Protein 4Z8I (pdb70)

Radius of gyration: 18.44 Å; Cα contacts (8 Å, |Δi|>4): 534; chains: 1; bounding box: 37×46×50 Å

B-factor: mean 46.12, std 15.07, range [19.65, 131.68]

Sequence (224 aa):
QRWRSDGRCGPNYPAPDANPGECNPHAVDHCCSEWGWCGRETSHCTCSSCVDYSAGSSGTCPRIVSKSEWGSRATNYNVFLSLPVPKVVIHHSAGATCSTQSSCSLQVRNIQNYHMDGRGYSDIGYNFLVGNDGNVYEGRGWDRRGAHALNVNTESIGICFMGDFTSQKPTASAIAAAKSLISCGVSLGKIRSGYSLYGHRDVGSTACPGNLLYDDIKSWGRYV

CATH classification: 3.40.80.10

Solvent-accessible surface area: 10752 Å² total; per-residue (Å²): 141,133,78,65,128,77,25,45,1,6,106,123,69,60,9,107,111,15,113,69,0,37,1,42,15,74,33,89,43,42,0,6,10,104,193,7,122,27,6,132,101,100,79,46,32,98,30,127,76,18,68,53,40,29,75,58,124,74,6,19,58,24,169,46,4,36,43,102,89,1,38,27,83,99,47,134,35,73,60,122,12,91,71,50,0,39,46,0,0,0,3,14,27,65,34,57,68,8,87,73,84,83,47,0,7,71,31,0,81,62,16,1,63,124,5,34,103,57,128,60,61,61,4,0,0,26,0,2,0,1,0,27,33,20,34,0,0,55,2,14,8,35,49,77,93,2,32,14,6,174,120,6,19,75,76,0,1,0,1,0,1,1,0,63,0,53,97,106,112,10,55,85,52,0,20,53,7,0,91,13,1,6,21,6,0,43,77,108,40,45,2,131,87,48,26,35,0,41,0,27,67,57,30,35,116,72,65,13,0,0,78,62,0,30,79,27,0,90,93,13,52,130,52,91

Foldseek 3Di:
DQADPVFFFAQVPGDPVGHGRAADQLDCQHKQAPVGGRGNDPNRPPDPRMHRQCDDCRHLAHDEQECVRLPHDDFDADAWADFQAAAEEEFEQLDDADQDSNRVSVVLNVQQCCCCVVVNDRTRAAQWEFGLVLHIYGTVHLTHFGHDAVQDSNRYHYYYYYHQPQPHERHPSRVSNVSSNQSVCCVVRNYPPLHAYYYNVRRDPDCTPHDPNRVVCVPPPRYD

InterPro domains:
  IPR001002 Chitin-binding, type 1 [PS50941] (8-65)
  IPR002502 N-acetylmuramoyl-L-alanine amidase domain [PF01510] (86-213)
  IPR002502 N-acetylmuramoyl-L-alanine amidase domain [SM00644] (76-212)
  IPR002502 N-acetylmuramoyl-L-alanine amidase domain [cd06583] (86-214)
  IPR006619 Peptidoglycan recognition protein family domain, metazoa/bacteria [SM00701] (64-206)
  IPR015510 Peptidoglycan recognition protein [PTHR11022] (59-225)
  IPR036505 N-acetylmuramoyl-L-alanine amidase/PGRP domain superfamily [G3DSA:3.40.80.10] (61-236)
  IPR036505 N-acetylmuramoyl-L-alanine amidase/PGRP domain superfamily [SSF55846] (63-229)
  IPR036861 Endochitinase-like superfamily [G3DSA:3.30.60.10] (9-57)
  IPR036861 Endochitinase-like superfamily [SSF57016] (24-51)

Structure (mmCIF, N/CA/C/O backbone):
data_4Z8I
#
_entry.id   4Z8I
#
_cell.length_a   77.206
_cell.length_b   77.206
_cell.length_c   82.607
_cell.angle_alpha   90.00
_cell.angle_beta   90.00
_cell.angle_gamma   120.00
#
_symmetry.space_group_name_H-M   'P 65'
#
loop_
_entity.id
_entity.type
_entity.pdbx_description
1 polymer 'peptidoglycan recognition protein 3'
2 non-polymer 'ZINC ION'
3 water water
#
loop_
_atom_site.group_PDB
_atom_site.id
_atom_site.type_symbol
_atom_site.label_atom_id
_atom_site.label_alt_id
_atom_site.label_comp_id
_atom_site.label_asym_id
_atom_site.label_entity_id
_atom_site.label_seq_id
_atom_site.pdbx_PDB_ins_code
_atom_site.Cartn_x
_atom_site.Cartn_y
_atom_site.Cartn_z
_atom_site.occupancy
_atom_site.B_iso_or_equiv
_atom_site.auth_seq_id
_atom_site.auth_comp_id
_atom_site.auth_asym_id
_atom_site.auth_atom_id
_atom_site.pdbx_PDB_model_num
ATOM 1 N N . GLN A 1 3 ? -21.157 -3.471 24.884 1.00 89.73 3 GLN A N 1
ATOM 2 C CA . GLN A 1 3 ? -21.537 -2.143 25.354 1.00 91.48 3 GLN A CA 1
ATOM 3 C C . GLN A 1 3 ? -21.242 -1.953 26.840 1.00 82.64 3 GLN A C 1
ATOM 4 O O . GLN A 1 3 ? -20.612 -2.802 27.472 1.00 72.39 3 GLN A O 1
ATOM 10 N N . ARG A 1 4 ? -21.701 -0.833 27.390 1.00 82.94 4 ARG A N 1
ATOM 11 C CA . ARG A 1 4 ? -21.361 -0.459 28.760 1.00 73.82 4 ARG A CA 1
ATOM 12 C C . ARG A 1 4 ? -22.159 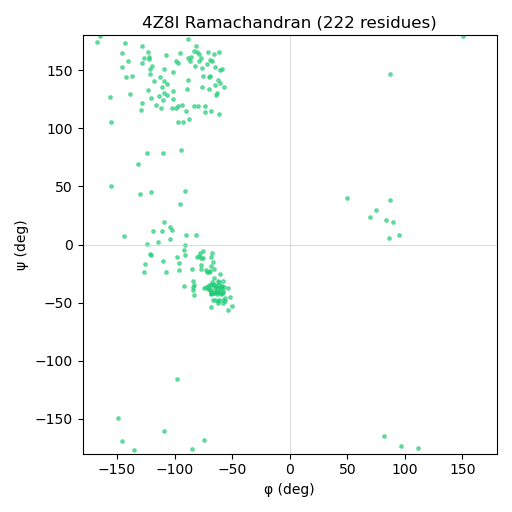-1.215 29.817 1.00 73.13 4 ARG A C 1
ATOM 13 O O . ARG A 1 4 ? -21.885 -1.096 31.013 1.00 70.54 4 ARG A O 1
ATOM 21 N N . TRP A 1 5 ? -23.145 -1.990 29.379 1.00 62.78 5 TRP A N 1
ATOM 22 C CA . TRP A 1 5 ? -23.903 -2.828 30.298 1.00 60.86 5 TRP A CA 1
ATOM 23 C C . TRP A 1 5 ? -23.942 -4.269 29.815 1.00 56.18 5 TRP A C 1
ATOM 24 O O . TRP A 1 5 ? -23.784 -4.540 28.625 1.00 64.85 5 TRP A O 1
ATOM 35 N N . ARG A 1 6 ? -24.157 -5.189 30.749 1.00 55.06 6 ARG A N 1
ATOM 36 C CA . ARG A 1 6 ? -24.164 -6.611 30.442 1.00 46.13 6 ARG A CA 1
ATOM 37 C C . ARG A 1 6 ? -25.505 -7.057 29.872 1.00 58.73 6 ARG A C 1
ATOM 38 O O . ARG A 1 6 ? -26.476 -6.301 29.878 1.00 62.14 6 ARG A O 1
ATOM 46 N N . SER A 1 7 ? -25.548 -8.291 29.380 1.00 73.45 7 SER A N 1
ATOM 47 C CA . SER A 1 7 ? -26.755 -8.835 28.771 1.00 77.50 7 SER A CA 1
ATOM 48 C C . SER A 1 7 ? -27.549 -9.661 29.772 1.00 78.17 7 SER A C 1
ATOM 49 O O . SER A 1 7 ? -28.720 -9.967 29.546 1.00 84.65 7 SER A O 1
ATOM 52 N N . ASP A 1 8 ? -26.904 -10.023 30.878 1.00 64.70 8 ASP A N 1
ATOM 53 C CA . ASP A 1 8 ? -27.554 -10.824 31.908 1.00 57.10 8 ASP A CA 1
ATOM 54 C C . ASP A 1 8 ? -28.234 -9.953 32.960 1.00 55.19 8 ASP A C 1
ATOM 55 O O . ASP A 1 8 ? -28.972 -10.455 33.807 1.00 54.82 8 ASP A O 1
ATOM 60 N N . GLY A 1 9 ? -27.983 -8.648 32.901 1.00 42.98 9 GLY A N 1
ATOM 61 C CA . GLY A 1 9 ? -28.651 -7.703 33.777 1.00 44.68 9 GLY A CA 1
ATOM 62 C C . GLY A 1 9 ? -27.873 -7.356 35.033 1.00 48.19 9 GLY A C 1
ATOM 63 O O . GLY A 1 9 ? -28.392 -6.684 35.928 1.00 36.53 9 GLY A O 1
ATOM 64 N N . ARG A 1 10 ? -26.627 -7.812 35.103 1.00 47.02 10 ARG A N 1
ATOM 65 C CA . ARG A 1 10 ? -25.781 -7.519 36.251 1.00 37.13 10 ARG A CA 1
ATOM 66 C C . ARG A 1 10 ? -24.897 -6.301 35.986 1.00 48.96 10 ARG A C 1
ATOM 67 O O . ARG A 1 10 ? -24.755 -5.865 34.843 1.00 56.93 10 ARG A O 1
ATOM 75 N N . CYS A 1 11 ? -24.318 -5.749 37.048 1.00 52.68 11 CYS A 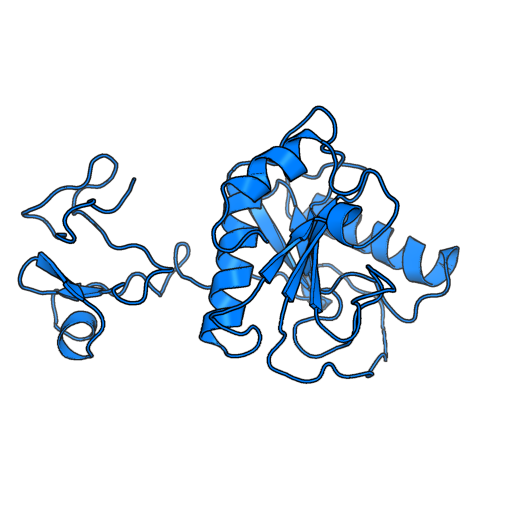N 1
ATOM 76 C CA . CYS A 1 11 ? -23.557 -4.507 36.950 1.00 52.68 11 CYS A CA 1
ATOM 77 C C . CYS A 1 11 ? -22.700 -4.307 38.194 1.00 49.42 11 CYS A C 1
ATOM 78 O O . CYS A 1 11 ? -22.728 -5.125 39.112 1.00 49.10 11 CYS A O 1
ATOM 81 N N . GLY A 1 12 ? -21.946 -3.212 38.226 1.00 39.72 12 GLY A N 1
ATOM 82 C CA . GLY A 1 12 ? -21.097 -2.910 39.363 1.00 48.19 12 GLY A CA 1
ATOM 83 C C . GLY A 1 12 ? -19.657 -3.347 39.171 1.00 62.99 12 GLY A C 1
ATOM 84 O O . GLY A 1 12 ? -19.277 -3.788 38.086 1.00 75.53 12 GLY A O 1
ATOM 85 N N . PRO A 1 13 ? -18.846 -3.227 40.232 1.00 58.96 13 PRO A N 1
ATOM 86 C CA . PRO A 1 13 ? -17.414 -3.544 40.206 1.00 66.73 13 PRO A CA 1
ATOM 87 C C . PRO A 1 13 ? -17.128 -5.046 40.220 1.00 68.73 13 PRO A C 1
ATOM 88 O O . PRO A 1 13 ? -15.988 -5.446 39.982 1.00 78.80 13 PRO A O 1
ATOM 92 N N . ASN A 1 14 ? -18.144 -5.860 40.493 1.00 62.94 14 ASN A N 1
ATOM 93 C CA . ASN A 1 14 ? -17.978 -7.311 40.513 1.00 53.17 14 ASN A CA 1
ATOM 94 C C . ASN A 1 14 ? -18.381 -7.969 39.193 1.00 69.94 14 ASN A C 1
ATOM 95 O O . ASN A 1 14 ? -17.954 -9.083 38.887 1.00 66.39 14 ASN A O 1
ATOM 100 N N . TYR A 1 15 ? -19.207 -7.277 38.417 1.00 73.22 15 TYR A N 1
ATOM 101 C CA . TYR A 1 15 ? -19.629 -7.783 37.117 1.00 65.64 15 TYR A CA 1
ATOM 102 C C . TYR A 1 15 ? -19.303 -6.786 36.010 1.00 69.51 15 TYR A C 1
ATOM 103 O O . TYR A 1 15 ? -20.180 -6.057 35.546 1.00 66.19 15 TYR A O 1
ATOM 112 N N . PRO A 1 16 ? -18.030 -6.753 35.585 1.00 77.04 16 PRO A N 1
ATOM 113 C CA . PRO A 1 16 ? -17.573 -5.808 34.560 1.00 58.75 16 PRO A CA 1
ATOM 114 C C . PRO A 1 16 ? -18.278 -6.026 33.228 1.00 56.07 16 PRO A C 1
ATOM 115 O O . PRO A 1 16 ? -18.535 -7.166 32.846 1.00 64.26 16 PRO A O 1
ATOM 119 N N . ALA A 1 17 ? -18.591 -4.936 32.538 1.00 54.54 17 ALA A N 1
ATOM 120 C CA . ALA A 1 17 ? -19.175 -5.005 31.206 1.00 65.35 17 ALA A CA 1
ATOM 121 C C . ALA A 1 17 ? -18.049 -5.121 30.183 1.00 86.77 17 ALA A C 1
ATOM 122 O O . ALA A 1 17 ? -16.898 -4.825 30.503 1.00 96.98 17 ALA A O 1
ATOM 124 N N . PRO A 1 18 ? -18.371 -5.570 28.956 1.00 92.79 18 PRO A N 1
ATOM 125 C CA . PRO A 1 18 ? -17.382 -5.615 27.874 1.00 91.26 18 PRO A CA 1
ATOM 126 C C . PRO A 1 18 ? -16.637 -4.293 27.701 1.00 93.22 18 PRO A C 1
ATOM 127 O O . PRO A 1 18 ? -15.406 -4.275 27.713 1.00 98.19 18 PRO A O 1
ATOM 131 N N . ASP A 1 19 ? -17.382 -3.202 27.554 1.00 93.64 19 ASP A N 1
ATOM 132 C CA . ASP A 1 19 ? -16.786 -1.893 27.311 1.00 87.83 19 ASP A CA 1
ATOM 133 C C . ASP A 1 19 ? -16.782 -0.999 28.544 1.00 71.38 19 ASP A C 1
ATOM 134 O O . ASP A 1 19 ? -16.568 0.208 28.428 1.00 67.21 19 ASP A O 1
ATOM 139 N N . ALA A 1 20 ? -17.014 -1.579 29.719 1.00 59.68 20 ALA A N 1
ATOM 140 C CA . ALA A 1 20 ? -17.075 -0.781 30.942 1.00 54.27 20 ALA A CA 1
ATOM 141 C C . ALA A 1 20 ? -16.770 -1.556 32.221 1.00 61.05 20 ALA A C 1
ATOM 142 O O . ALA A 1 20 ? -17.373 -2.591 32.499 1.00 72.10 20 ALA A O 1
ATOM 144 N N . ASN A 1 21 ? -15.825 -1.034 32.994 1.00 54.92 21 ASN A N 1
ATOM 145 C CA . ASN A 1 21 ? -15.569 -1.507 34.346 1.00 56.46 21 ASN A CA 1
ATOM 146 C C . ASN A 1 21 ? -15.552 -0.275 35.241 1.00 69.87 21 ASN A C 1
ATOM 147 O O . ASN A 1 21 ? -14.693 0.593 35.083 1.00 81.55 21 ASN A O 1
ATOM 152 N N . PRO A 1 22 ? -16.512 -0.176 36.175 1.00 66.61 22 PRO A N 1
ATOM 153 C CA . PRO A 1 22 ? -17.572 -1.135 36.510 1.00 65.75 22 PRO A CA 1
ATOM 154 C C . PRO A 1 22 ? -18.621 -1.298 35.415 1.00 73.63 22 PRO A C 1
ATOM 155 O O . PRO A 1 22 ? -18.779 -0.416 34.567 1.00 61.65 22 PRO A O 1
ATOM 159 N N . GLY A 1 23 ? -19.320 -2.429 35.434 1.00 71.06 23 GLY A N 1
ATOM 160 C CA . GLY A 1 23 ? -20.425 -2.649 34.522 1.00 59.71 23 GLY A CA 1
ATOM 161 C C . GLY A 1 23 ? -21.536 -1.664 34.824 1.00 60.94 23 GLY A C 1
ATOM 162 O O . GLY A 1 23 ? -21.850 -1.412 35.988 1.00 62.66 23 GLY A O 1
ATOM 163 N N . GLU A 1 24 ? -22.132 -1.100 33.780 1.00 57.94 24 GLU A N 1
ATOM 164 C CA . GLU A 1 24 ? -23.133 -0.058 33.965 1.00 52.76 24 GLU A CA 1
ATOM 165 C C . GLU A 1 24 ? -24.535 -0.540 33.612 1.00 50.64 24 GLU A C 1
ATOM 166 O O . GLU A 1 24 ? -24.797 -1.741 33.569 1.00 48.65 24 GLU A O 1
ATOM 172 N N . CYS A 1 25 ? -25.435 0.405 33.366 1.00 30.91 25 CYS A N 1
ATOM 173 C CA . CYS A 1 25 ? -26.810 0.070 33.023 1.00 40.14 25 CYS A CA 1
ATOM 174 C C . CYS A 1 25 ? -27.314 0.934 31.873 1.00 39.01 25 CYS A C 1
ATOM 175 O O . CYS A 1 25 ? -26.947 2.103 31.758 1.00 46.13 25 CYS A O 1
ATOM 178 N N . ASN A 1 26 ? -28.148 0.342 31.024 1.00 39.05 26 ASN A N 1
ATOM 179 C CA . ASN A 1 26 ? -28.757 1.040 29.897 1.00 47.21 26 ASN A CA 1
ATOM 180 C C . ASN A 1 26 ? -29.631 2.202 30.363 1.00 62.34 26 ASN A C 1
ATOM 181 O O . ASN A 1 26 ? -30.678 1.986 30.975 1.00 71.37 26 ASN A O 1
ATOM 186 N N . PRO A 1 27 ? -29.202 3.440 30.067 1.00 64.96 27 PRO A N 1
ATOM 187 C CA . PRO A 1 27 ? -29.876 4.661 30.528 1.00 52.40 27 PRO A CA 1
ATOM 188 C C . PRO A 1 27 ? -31.306 4.740 30.020 1.00 46.29 27 PRO A C 1
ATOM 189 O O . PRO A 1 27 ? -32.159 5.376 30.638 1.00 46.34 27 PRO A O 1
ATOM 193 N N . HIS A 1 28 ? -31.558 4.081 28.897 1.00 41.49 28 HIS A N 1
ATOM 194 C CA . HIS A 1 28 ? -32.837 4.187 28.216 1.00 37.43 28 HIS A CA 1
ATOM 195 C C . HIS A 1 28 ? -33.703 2.962 28.486 1.00 30.97 28 HIS A C 1
ATOM 196 O O . HIS A 1 28 ? -34.728 2.752 27.837 1.00 55.63 28 HIS A O 1
ATOM 203 N N . ALA A 1 29 ? -33.278 2.163 29.460 1.00 41.23 29 ALA A N 1
ATOM 204 C CA . ALA A 1 29 ? -34.045 1.010 29.918 1.00 38.62 29 ALA A CA 1
ATOM 205 C C . ALA A 1 29 ? -34.809 1.365 31.184 1.00 40.03 29 ALA A C 1
ATOM 206 O O . ALA A 1 29 ? -34.435 2.293 31.899 1.00 53.03 29 ALA A O 1
ATOM 208 N N . VAL A 1 30 ? -35.872 0.619 31.467 1.00 45.14 30 VAL A N 1
ATOM 209 C CA . VAL A 1 30 ? -36.631 0.810 32.699 1.00 37.20 30 VAL A CA 1
ATOM 210 C C . VAL A 1 30 ? -35.748 0.517 33.922 1.00 52.68 30 VAL A C 1
ATOM 211 O O . VAL A 1 30 ? -35.832 1.207 34.941 1.00 46.47 30 VAL A O 1
ATOM 215 N N . ASP A 1 31 ? -34.884 -0.489 33.798 1.00 54.20 31 ASP A N 1
ATOM 216 C CA . ASP A 1 31 ? -33.926 -0.822 34.849 1.00 46.15 31 ASP A CA 1
ATOM 217 C C . ASP A 1 31 ? -32.578 -0.140 34.612 1.00 37.60 31 ASP A C 1
ATOM 218 O O . ASP A 1 31 ? -31.642 -0.761 34.105 1.00 43.30 31 ASP A O 1
ATOM 223 N N . HIS A 1 32 ? -32.476 1.130 34.995 1.00 32.50 32 HIS A N 1
ATOM 224 C CA . HIS A 1 32 ? -31.280 1.923 34.702 1.00 33.57 32 HIS A CA 1
ATOM 225 C C . HIS A 1 32 ? -30.441 2.266 35.932 1.00 39.71 32 HIS A C 1
ATOM 226 O O . HIS A 1 32 ? -29.534 3.096 35.856 1.00 36.05 32 HIS A O 1
ATOM 233 N N . CYS A 1 33 ? -30.740 1.631 37.060 1.00 28.46 33 CYS A N 1
ATOM 234 C CA . CYS A 1 33 ? -29.986 1.875 38.282 1.00 29.18 33 CYS A CA 1
ATOM 235 C C . CYS A 1 33 ? -29.203 0.644 38.712 1.00 43.94 33 CYS A C 1
ATOM 236 O O . CYS A 1 33 ? -29.760 -0.447 38.831 1.00 36.33 33 CYS A O 1
ATOM 239 N N . CYS A 1 34 ? -27.908 0.824 38.947 1.00 39.21 34 CYS A N 1
ATOM 240 C CA . CYS A 1 34 ? -27.069 -0.257 39.441 1.00 42.49 34 CYS A CA 1
ATOM 241 C C . CYS A 1 34 ? -27.078 -0.241 40.965 1.00 44.92 34 CYS A C 1
ATOM 242 O O . CYS A 1 34 ? -26.596 0.708 41.581 1.00 57.95 34 CYS A O 1
ATOM 245 N N . SER A 1 35 ? -27.625 -1.292 41.567 1.00 45.25 35 SER A N 1
ATOM 246 C CA . SER A 1 35 ? -27.806 -1.349 43.017 1.00 54.15 35 SER A CA 1
ATOM 247 C C . SER A 1 35 ? -26.562 -1.837 43.760 1.00 54.76 35 SER A C 1
ATOM 248 O O . SER A 1 35 ? -25.511 -2.054 43.154 1.00 52.41 35 SER A O 1
ATOM 251 N N . GLU A 1 36 ? -26.695 -1.997 45.077 1.00 45.29 36 GLU A N 1
ATOM 252 C CA . GLU A 1 36 ? -25.628 -2.529 45.924 1.00 50.07 36 GLU A CA 1
ATOM 253 C C . GLU A 1 36 ? -25.249 -3.938 45.502 1.00 55.95 36 GLU A C 1
ATOM 254 O O . GLU A 1 36 ? -24.080 -4.322 45.536 1.00 63.68 36 GLU A O 1
ATOM 260 N N . TRP A 1 37 ? -26.258 -4.708 45.114 1.00 53.79 37 TRP A N 1
ATOM 261 C CA . TRP A 1 37 ? -26.096 -6.136 44.892 1.00 52.31 37 TRP A CA 1
ATOM 262 C C . TRP A 1 37 ? -25.701 -6.456 43.457 1.00 47.44 37 TRP A C 1
ATOM 263 O O . TRP A 1 37 ? -25.662 -7.619 43.059 1.00 64.50 37 TRP A O 1
ATOM 274 N N . GLY A 1 38 ? -25.406 -5.415 42.687 1.00 45.10 38 GLY A N 1
ATOM 275 C CA . GLY A 1 38 ? -24.895 -5.585 41.342 1.00 46.31 38 GLY A CA 1
ATOM 276 C C . GLY A 1 38 ? -25.941 -6.005 40.332 1.00 58.29 38 GLY A C 1
ATOM 277 O O . GLY A 1 38 ? -25.630 -6.699 39.364 1.00 57.29 38 GLY A O 1
ATOM 278 N N . TRP A 1 39 ? -27.184 -5.592 40.558 1.00 61.16 39 TRP A N 1
ATOM 279 C CA . TRP A 1 39 ? -28.245 -5.810 39.584 1.00 51.90 39 TRP A CA 1
ATOM 280 C C . TRP A 1 39 ? -28.708 -4.487 38.995 1.00 40.62 39 TRP A C 1
ATOM 281 O O . TRP A 1 39 ? -28.750 -3.468 39.685 1.00 49.04 39 TRP A O 1
ATOM 292 N N . CYS A 1 40 ? -29.049 -4.502 37.713 1.00 35.41 40 CYS A N 1
ATOM 293 C CA . CYS A 1 40 ? -29.727 -3.367 37.110 1.00 39.60 40 CYS A CA 1
ATOM 294 C C . CYS A 1 40 ? -31.208 -3.440 37.469 1.00 53.87 40 CYS A C 1
ATOM 295 O O . CYS A 1 40 ? -31.889 -4.416 37.140 1.00 46.10 40 CYS A O 1
ATOM 298 N N . GLY A 1 41 ? -31.694 -2.412 38.162 1.00 55.60 41 GLY A N 1
ATOM 299 C CA . GLY A 1 41 ? -33.068 -2.375 38.631 1.00 58.42 41 GLY A CA 1
ATOM 300 C C . GLY A 1 41 ? -33.734 -1.034 38.388 1.00 50.96 41 GLY A C 1
ATOM 301 O O . GLY A 1 41 ? -33.128 -0.133 37.810 1.00 48.54 41 GLY A O 1
ATOM 302 N N . ARG A 1 42 ? -34.975 -0.896 38.850 1.00 49.90 42 ARG A N 1
ATOM 303 C CA . ARG A 1 42 ? -35.786 0.283 38.553 1.00 33.69 42 ARG A CA 1
ATOM 304 C C . ARG A 1 42 ? -36.322 0.968 39.806 1.00 48.97 42 ARG A C 1
ATOM 305 O O . ARG A 1 42 ? -36.763 2.118 39.752 1.00 61.51 42 ARG A O 1
ATOM 313 N N . GLU A 1 43 ? -36.297 0.261 40.930 1.00 44.15 43 GLU A N 1
ATOM 314 C CA . GLU A 1 43 ? -36.926 0.766 42.146 1.00 40.75 43 GLU A CA 1
ATOM 315 C C . GLU A 1 43 ? -36.065 1.812 42.846 1.00 57.68 43 GLU A C 1
ATOM 316 O O . GLU A 1 43 ? -34.874 1.940 42.561 1.00 64.44 43 GLU A O 1
ATOM 322 N N . THR A 1 44 ? -36.684 2.556 43.760 1.00 59.38 44 THR A N 1
ATOM 323 C CA . THR A 1 44 ? -36.007 3.604 44.523 1.00 64.98 44 THR A CA 1
ATOM 324 C C . THR A 1 44 ? -34.797 3.059 45.280 1.00 53.77 44 THR A C 1
ATOM 325 O O . THR A 1 44 ? -33.766 3.724 45.387 1.00 60.64 44 THR A O 1
ATOM 329 N N . SER A 1 45 ? -34.925 1.837 45.786 1.00 52.16 45 SER A N 1
ATOM 330 C CA . SER A 1 45 ? -33.833 1.176 46.492 1.00 45.03 45 SER A CA 1
ATOM 331 C C . SER A 1 45 ? -32.621 0.951 45.588 1.00 52.24 45 SER A C 1
ATOM 332 O O . SER A 1 45 ? -31.482 0.965 46.050 1.00 62.61 45 SER A O 1
ATOM 335 N N . HIS A 1 46 ? -32.873 0.739 44.300 1.00 59.13 46 HIS A N 1
ATOM 336 C CA . HIS A 1 46 ? -31.801 0.520 43.335 1.00 53.17 46 HIS A CA 1
ATOM 337 C C . HIS A 1 46 ? -31.110 1.828 42.958 1.00 58.40 46 HIS A C 1
ATOM 338 O O . HIS A 1 46 ? -29.979 1.822 42.475 1.00 52.29 46 HIS A O 1
ATOM 345 N N . CYS A 1 47 ? -31.795 2.946 43.177 1.00 70.03 47 CYS A N 1
ATOM 346 C CA . CYS A 1 47 ? -31.338 4.232 42.655 1.00 61.39 47 CYS A CA 1
ATOM 347 C C . CYS A 1 47 ? -30.784 5.183 43.713 1.00 59.40 47 CYS A C 1
ATOM 348 O O . CYS A 1 47 ? -29.995 6.071 43.392 1.00 56.82 47 CYS A O 1
ATOM 351 N N . THR A 1 48 ? -31.195 5.000 44.966 1.00 60.14 48 THR A N 1
ATOM 352 C CA . THR A 1 48 ? -30.878 5.970 46.015 1.00 51.03 48 THR A CA 1
ATOM 353 C C . THR A 1 48 ? -29.949 5.468 47.119 1.00 58.17 48 THR A C 1
ATOM 354 O O . THR A 1 48 ? -29.666 6.204 48.065 1.00 70.79 48 THR A O 1
ATOM 358 N N . CYS A 1 49 ? -29.481 4.229 47.014 1.00 43.31 49 CYS A N 1
ATOM 359 C CA . CYS A 1 49 ? -28.512 3.720 47.982 1.00 38.53 49 CYS A CA 1
ATOM 360 C C . CYS A 1 49 ? -27.204 4.493 47.839 1.00 54.08 49 CYS A C 1
ATOM 361 O O . CYS A 1 49 ? -26.988 5.182 46.838 1.00 57.22 49 CYS A O 1
ATOM 364 N N . SER A 1 50 ? -26.336 4.384 48.839 1.00 66.07 50 SER A N 1
ATOM 365 C CA . SER A 1 50 ? -25.103 5.164 48.858 1.00 58.96 50 SER A CA 1
ATOM 366 C C . SER A 1 50 ? -24.139 4.743 47.752 1.00 40.55 50 SER A C 1
ATOM 367 O O . SER A 1 50 ? -23.395 5.566 47.222 1.00 52.11 50 SER A O 1
ATOM 370 N N . SER A 1 51 ? -24.160 3.459 47.408 1.00 54.00 51 SER A N 1
ATOM 371 C CA . SER A 1 51 ? -23.267 2.920 46.386 1.00 53.12 51 SER A CA 1
ATOM 372 C C . SER A 1 51 ? -23.992 2.680 45.064 1.00 51.28 51 SER A C 1
ATOM 373 O O . SER A 1 51 ? -23.415 2.151 44.114 1.00 61.24 51 SER A O 1
ATOM 376 N N . CYS A 1 52 ? -25.260 3.070 45.010 1.00 53.31 52 CYS A N 1
ATOM 377 C CA . CYS A 1 52 ? -26.059 2.904 43.805 1.00 47.64 52 CYS A CA 1
ATOM 378 C C . CYS A 1 52 ? -25.688 3.952 42.765 1.00 53.05 52 CYS A C 1
ATOM 379 O O . CYS A 1 52 ? -25.244 5.047 43.111 1.00 53.18 52 CYS A O 1
ATOM 382 N N . VAL A 1 53 ? -25.862 3.613 41.491 1.00 53.19 53 VAL A N 1
ATOM 383 C CA . VAL A 1 53 ? -25.630 4.564 40.409 1.00 45.41 53 VAL A CA 1
ATOM 384 C C . VAL A 1 53 ? -26.842 4.622 39.488 1.00 44.96 53 VAL A C 1
ATOM 385 O O . VAL A 1 53 ? -27.251 3.604 38.929 1.00 61.56 53 VAL A O 1
ATOM 389 N N . ASP A 1 54 ? -27.421 5.811 39.342 1.00 34.45 54 ASP A N 1
ATOM 390 C CA . ASP A 1 54 ? -28.545 6.005 38.433 1.00 37.54 54 ASP A CA 1
ATOM 391 C C . ASP A 1 54 ? -28.042 6.559 37.104 1.00 40.77 54 ASP A C 1
ATOM 392 O O . ASP A 1 54 ? -27.696 7.738 37.000 1.00 49.15 54 ASP A O 1
ATOM 397 N N . TYR A 1 55 ? -28.005 5.699 36.090 1.00 40.02 55 TYR A N 1
ATOM 398 C CA . TYR A 1 55 ? -27.459 6.068 34.788 1.00 50.24 55 TYR A CA 1
ATOM 399 C C . TYR A 1 55 ? -28.447 6.847 33.920 1.00 50.73 55 TYR A C 1
ATOM 400 O O . TYR A 1 55 ? -28.183 7.107 32.747 1.00 74.35 55 TYR A O 1
ATOM 409 N N . SER A 1 56 ? -29.577 7.228 34.507 1.00 49.76 56 SER A N 1
ATOM 410 C CA . SER A 1 56 ? -30.543 8.088 33.834 1.00 39.83 56 SER A CA 1
ATOM 411 C C . SER A 1 56 ? -30.008 9.506 33.762 1.00 40.30 56 SER A C 1
ATOM 412 O O . SER A 1 56 ? -30.436 10.305 32.930 1.00 53.60 56 SER A O 1
ATOM 415 N N . ALA A 1 57 ? -29.070 9.808 34.651 1.00 40.95 57 ALA A N 1
ATOM 416 C CA . ALA A 1 57 ? -28.580 11.166 34.827 1.00 33.51 57 ALA A CA 1
ATOM 417 C C . ALA A 1 57 ? -27.154 11.332 34.311 1.00 46.44 57 ALA A C 1
ATOM 418 O O . ALA A 1 57 ? -26.366 10.385 34.313 1.00 56.95 57 ALA A O 1
ATOM 420 N N . GLY A 1 58 ? -26.826 12.543 33.874 1.00 47.74 58 GLY A N 1
ATOM 421 C CA . GLY A 1 58 ? -25.488 12.835 33.397 1.00 44.59 58 GLY A CA 1
ATOM 422 C C . GLY A 1 58 ? -25.435 13.103 31.909 1.00 49.10 58 GLY A C 1
ATOM 423 O O . GLY A 1 58 ? -26.469 13.156 31.242 1.00 50.99 58 GLY A O 1
ATOM 424 N N . SER A 1 59 ? -24.223 13.271 31.389 1.00 55.45 59 SER A N 1
ATOM 425 C CA . SER A 1 59 ? -24.022 13.543 29.970 1.00 49.48 59 SER A CA 1
ATOM 426 C C . SER A 1 59 ? -24.374 12.330 29.116 1.00 52.15 59 SER A C 1
ATOM 427 O O . SER A 1 59 ? -24.603 12.453 27.913 1.00 57.05 59 SER A O 1
ATOM 430 N N . SER A 1 60 ? -24.418 11.161 29.748 1.00 56.46 60 SER A N 1
ATOM 431 C CA . SER A 1 60 ? -24.742 9.922 29.055 1.00 52.00 60 SER A CA 1
ATOM 432 C C . SER A 1 60 ? -26.119 9.421 29.473 1.00 46.56 60 SER A C 1
ATOM 433 O O . SER A 1 60 ? -26.445 8.247 29.290 1.00 45.00 60 SER A O 1
ATOM 436 N N . GLY A 1 61 ? -26.925 10.317 30.034 1.00 31.07 61 GLY A N 1
ATOM 437 C CA . GLY A 1 61 ? -28.240 9.954 30.531 1.00 38.06 61 GLY A CA 1
ATOM 438 C C . GLY A 1 61 ? -29.271 9.733 29.440 1.00 45.73 61 GLY A C 1
ATOM 439 O O . GLY A 1 61 ? -28.930 9.636 28.260 1.00 52.56 61 GLY A O 1
ATOM 440 N N . THR A 1 62 ? -30.537 9.647 29.835 1.00 41.33 62 THR A N 1
ATOM 441 C CA . THR A 1 62 ? -31.614 9.428 28.877 1.00 52.49 62 THR A CA 1
ATOM 442 C C . THR A 1 62 ? -31.846 10.671 28.032 1.00 40.90 62 THR A C 1
ATOM 443 O O . THR A 1 62 ? -32.102 10.575 26.835 1.00 59.50 62 THR A O 1
ATOM 447 N N . CYS A 1 63 ? -31.747 11.837 28.660 1.00 42.59 63 CYS A N 1
ATOM 448 C CA . CYS A 1 63 ? -31.965 13.098 27.960 1.00 35.60 63 CYS A CA 1
ATOM 449 C C . CYS A 1 63 ? -30.655 13.742 27.503 1.00 42.96 63 CYS A C 1
ATOM 450 O O . CYS A 1 63 ? -29.795 14.066 28.323 1.00 40.98 63 CYS A O 1
ATOM 453 N N . PRO A 1 64 ? -30.506 13.930 26.182 1.00 54.12 64 PRO A N 1
ATOM 454 C CA . PRO A 1 64 ? -29.324 14.560 25.584 1.00 40.90 64 PRO A CA 1
ATOM 455 C C . PRO A 1 64 ? -29.405 16.070 25.730 1.00 30.59 64 PRO A C 1
ATOM 456 O O . PRO A 1 64 ? -30.507 16.591 25.897 1.00 28.89 64 PRO A O 1
ATOM 460 N N . ARG A 1 65 ? -28.277 16.770 25.668 1.00 31.90 65 ARG A N 1
ATOM 461 C CA . ARG A 1 65 ? -28.328 18.226 25.735 1.00 42.32 65 ARG A CA 1
ATOM 462 C C . ARG A 1 65 ? -28.980 18.803 24.482 1.00 44.59 65 ARG A C 1
ATOM 463 O O . ARG A 1 65 ? -28.453 18.674 23.377 1.00 43.65 65 ARG A O 1
ATOM 471 N N . ILE A 1 66 ? -30.136 19.431 24.667 1.00 40.48 66 ILE A N 1
ATOM 472 C CA . ILE A 1 66 ? -30.856 20.067 23.574 1.00 32.04 66 ILE A CA 1
ATOM 473 C C . ILE A 1 66 ? -30.482 21.542 23.477 1.00 36.14 66 ILE A C 1
ATOM 474 O O . ILE A 1 66 ? -30.676 22.303 24.428 1.00 46.17 66 ILE A O 1
ATOM 479 N N . VAL A 1 67 ? -29.934 21.936 22.330 1.00 31.35 67 VAL A N 1
ATOM 480 C CA . VAL A 1 67 ? -29.637 23.338 22.061 1.00 30.01 67 VAL A CA 1
ATOM 481 C C . VAL A 1 67 ? -30.945 24.073 21.789 1.00 36.56 67 VAL A C 1
ATOM 482 O O . VAL A 1 67 ? -31.621 23.796 20.798 1.00 44.91 67 VAL A O 1
ATOM 486 N N . SER A 1 68 ? -31.306 25.001 22.669 1.00 30.55 68 SER A N 1
ATOM 487 C CA . SER A 1 68 ? -32.570 25.720 22.527 1.00 38.22 68 SER A CA 1
ATOM 488 C C . SER A 1 68 ? -32.532 26.698 21.358 1.00 44.26 68 SER A C 1
ATOM 489 O O . SER A 1 68 ? -31.462 27.006 20.828 1.00 30.10 68 SER A O 1
ATOM 492 N N . LYS A 1 69 ? -33.708 27.182 20.969 1.00 42.82 69 LYS A N 1
ATOM 493 C CA . LYS A 1 69 ? -33.836 28.111 19.850 1.00 33.46 69 LYS A CA 1
ATOM 494 C C . LYS A 1 69 ? -33.016 29.383 20.062 1.00 41.48 69 LYS A C 1
ATOM 495 O O . LYS A 1 69 ? -32.389 29.890 19.132 1.00 38.93 69 LYS A O 1
ATOM 501 N N . SER A 1 70 ? -33.007 29.885 21.292 1.00 26.51 70 SER A N 1
ATOM 502 C CA . SER A 1 70 ? -32.229 31.075 21.617 1.00 30.66 70 SER A CA 1
ATOM 503 C C . SER A 1 70 ? -30.728 30.798 21.581 1.00 35.68 70 SER A C 1
ATOM 504 O O . SER A 1 70 ? -29.926 31.716 21.411 1.00 32.72 70 SER A O 1
ATOM 507 N N . GLU A 1 71 ? -30.346 29.534 21.741 1.00 40.93 71 GLU A N 1
ATOM 508 C CA . GLU A 1 71 ? -28.931 29.175 21.720 1.00 37.98 71 GLU A CA 1
ATOM 509 C C . GLU A 1 71 ? -28.383 29.003 20.309 1.00 44.67 71 GLU A C 1
ATOM 510 O O . GLU A 1 71 ? -27.223 29.325 20.054 1.00 56.99 71 GLU A O 1
ATOM 516 N N . TRP A 1 72 ? -29.203 28.488 19.394 1.00 46.88 72 TRP A N 1
ATOM 517 C CA . TRP A 1 72 ? -28.756 28.350 18.007 1.00 35.64 72 TRP A CA 1
ATOM 518 C C . TRP A 1 72 ? -29.090 29.566 17.154 1.00 30.68 72 TRP A C 1
ATOM 519 O O . TRP A 1 72 ? -28.755 29.613 15.974 1.00 51.96 72 TRP A O 1
ATOM 530 N N . GLY A 1 73 ? -29.734 30.555 17.764 1.00 32.34 73 GLY A N 1
ATOM 531 C CA . GLY A 1 73 ? -29.968 31.824 17.102 1.00 24.78 73 GLY A CA 1
ATOM 532 C C . GLY A 1 73 ? -31.228 31.887 16.268 1.00 38.32 73 GLY A C 1
ATOM 533 O O . GLY A 1 73 ? -31.241 32.496 15.198 1.00 57.43 73 GLY A O 1
ATOM 534 N N . SER A 1 74 ? -32.292 31.264 16.761 1.00 35.21 74 SER A N 1
ATOM 535 C CA . SER A 1 74 ? -33.572 31.277 16.066 1.00 33.93 74 SER A CA 1
ATOM 536 C C . SER A 1 74 ? -34.086 32.694 15.898 1.00 45.11 74 SER A C 1
ATOM 537 O O . SER A 1 74 ? -33.802 33.569 16.718 1.00 55.90 74 SER A O 1
ATOM 540 N N . ARG A 1 75 ? -34.833 32.920 14.824 1.00 36.40 75 ARG A N 1
ATOM 541 C CA . ARG A 1 75 ? -35.485 34.200 14.619 1.00 27.78 75 ARG A CA 1
ATOM 542 C C . ARG A 1 75 ? -36.787 34.175 15.401 1.00 43.64 75 ARG A C 1
ATOM 543 O O . ARG A 1 75 ? -37.226 33.116 15.847 1.00 46.63 75 ARG A O 1
ATOM 551 N N . ALA A 1 76 ? -37.399 35.337 15.580 1.00 45.82 76 ALA A N 1
ATOM 552 C CA . ALA A 1 76 ? -38.656 35.407 16.309 1.00 45.33 76 ALA A CA 1
ATOM 553 C C . ALA A 1 76 ? -39.755 34.640 15.576 1.00 46.55 76 ALA A C 1
ATOM 554 O O . ALA A 1 76 ? -39.967 34.835 14.379 1.00 62.38 76 ALA A O 1
ATOM 556 N N . THR A 1 77 ? -40.436 33.756 16.300 1.00 36.43 77 THR A N 1
ATOM 557 C CA . THR A 1 77 ? -41.601 33.052 15.771 1.00 34.38 77 THR A CA 1
ATOM 558 C C . THR A 1 77 ? -42.780 33.202 16.727 1.00 43.44 77 THR A C 1
ATOM 559 O O . THR A 1 77 ? -42.624 33.694 17.844 1.00 45.57 77 THR A O 1
ATOM 563 N N . ASN A 1 78 ? -43.957 32.778 16.283 1.00 50.11 78 ASN A N 1
ATOM 564 C CA . ASN A 1 78 ? -45.163 32.874 17.095 1.00 42.47 78 ASN A CA 1
ATOM 565 C C . ASN A 1 78 ? -46.172 31.823 16.653 1.00 35.25 78 ASN A C 1
ATOM 566 O O . ASN A 1 78 ? -47.338 32.126 16.397 1.00 57.30 78 ASN A O 1
ATOM 571 N N . TYR A 1 79 ? -45.705 30.583 16.556 1.00 26.37 79 TYR A N 1
ATOM 572 C CA . TYR A 1 79 ? -46.531 29.476 16.083 1.00 25.93 79 TYR A CA 1
ATOM 573 C C . TYR A 1 79 ? -47.008 28.639 17.259 1.00 36.20 79 TYR A C 1
ATOM 574 O O . TYR A 1 79 ? -46.204 28.051 17.983 1.00 49.54 79 TYR A O 1
ATOM 583 N N . ASN A 1 80 ? -48.319 28.587 17.449 1.00 44.35 80 ASN A N 1
ATOM 584 C CA . ASN A 1 80 ? -48.869 27.931 18.625 1.00 45.26 80 ASN A CA 1
ATOM 585 C C . ASN A 1 80 ? -49.974 26.920 18.316 1.00 51.65 80 ASN A C 1
ATOM 586 O O . ASN A 1 80 ? -50.997 26.879 19.002 1.00 43.62 80 ASN A O 1
ATOM 591 N N . VAL A 1 81 ? -49.762 26.105 17.286 1.00 49.71 81 VAL A N 1
ATOM 592 C CA . VAL A 1 81 ? -50.672 25.005 16.979 1.00 42.99 81 VAL A CA 1
ATOM 593 C C . VAL A 1 81 ? -50.179 23.737 17.668 1.00 40.19 81 VAL A C 1
ATOM 594 O O . VAL A 1 81 ? -49.197 23.124 17.243 1.00 43.97 81 VAL A O 1
ATOM 598 N N . PHE A 1 82 ? -50.867 23.348 18.736 1.00 45.96 82 PHE A N 1
ATOM 599 C CA . PHE A 1 82 ? -50.355 22.315 19.632 1.00 46.00 82 PHE A CA 1
ATOM 600 C C . PHE A 1 82 ? -50.720 20.881 19.250 1.00 39.05 82 PHE A C 1
ATOM 601 O O . PHE A 1 82 ? -51.827 20.605 18.786 1.00 43.31 82 PHE A O 1
ATOM 609 N N . LEU A 1 83 ? -49.765 19.979 19.449 1.00 43.74 83 LEU A N 1
ATOM 610 C CA . LEU A 1 83 ? -49.978 18.555 19.235 1.00 37.81 83 LEU A CA 1
ATOM 611 C C . LEU A 1 83 ? -50.797 17.966 20.368 1.00 39.36 83 LEU A C 1
ATOM 612 O O . LEU A 1 83 ? -50.662 18.380 21.519 1.00 34.93 83 LEU A O 1
ATOM 617 N N . SER A 1 84 ? -51.649 17.002 20.040 1.00 35.12 84 SER A N 1
ATOM 618 C CA . SER A 1 84 ? -52.310 16.212 21.064 1.00 27.00 84 SER A CA 1
ATOM 619 C C . SER A 1 84 ? -51.276 15.260 21.654 1.00 39.72 84 SER A C 1
ATOM 620 O O . SER A 1 84 ? -50.699 14.440 20.940 1.00 42.95 84 SER A O 1
ATOM 623 N N . LEU A 1 85 ? -51.029 15.384 22.952 1.00 43.16 85 LEU A N 1
ATOM 624 C CA . LEU A 1 85 ? -50.034 14.550 23.615 1.00 44.08 85 LEU A CA 1
ATOM 625 C C . LEU A 1 85 ? -50.710 13.422 24.390 1.00 38.41 85 LEU A C 1
ATOM 626 O O . LEU A 1 85 ? -51.832 13.583 24.870 1.00 61.66 85 LEU A O 1
ATOM 631 N N . PRO A 1 86 ? -50.037 12.265 24.504 1.00 32.32 86 PRO A N 1
ATOM 632 C CA . PRO A 1 86 ? -48.719 11.963 23.937 1.00 39.51 86 PRO A CA 1
ATOM 633 C C . PRO A 1 86 ? -48.806 11.588 22.460 1.00 45.63 86 PRO A C 1
ATOM 634 O O . PRO A 1 86 ? -49.891 11.306 21.952 1.00 57.83 86 PRO A O 1
ATOM 638 N N . VAL A 1 87 ? -47.663 11.588 21.785 1.00 32.12 87 VAL A N 1
ATOM 639 C CA . VAL A 1 87 ? -47.615 11.342 20.350 1.00 31.86 87 VAL A CA 1
ATOM 640 C C . VAL A 1 87 ? -47.467 9.852 20.027 1.00 38.04 87 VAL A C 1
ATOM 641 O O . VAL A 1 87 ? -46.665 9.148 20.646 1.00 49.94 87 VAL A O 1
ATOM 645 N N . PRO A 1 88 ? -48.269 9.365 19.068 1.00 24.76 88 PRO A N 1
ATOM 646 C CA . PRO A 1 88 ? -48.292 7.963 18.639 1.00 30.10 88 PRO A CA 1
ATOM 647 C C . PRO A 1 88 ? -47.029 7.532 17.910 1.00 45.18 88 PRO A C 1
ATOM 648 O O . PRO A 1 88 ? -46.575 6.409 18.117 1.00 47.53 88 PRO A O 1
ATOM 652 N N . LYS A 1 89 ? -46.474 8.395 17.064 1.00 33.71 89 LYS A N 1
ATOM 653 C CA . LYS A 1 89 ? -45.404 7.953 16.175 1.00 39.08 89 LYS A CA 1
ATOM 654 C C . LYS A 1 89 ? -44.254 8.945 15.958 1.00 39.84 89 LYS A C 1
ATOM 655 O O . LYS A 1 89 ? -44.406 10.146 16.155 1.00 41.98 89 LYS A O 1
ATOM 661 N N . VAL A 1 90 ? -43.098 8.420 15.558 1.00 35.77 90 VAL A N 1
ATOM 662 C CA . VAL A 1 90 ? -41.908 9.237 15.324 1.00 35.79 90 VAL A CA 1
ATOM 663 C C . VAL A 1 90 ? -41.444 9.084 13.880 1.00 40.45 90 VAL A C 1
ATOM 664 O O . VAL A 1 90 ? -41.239 7.963 13.405 1.00 35.29 90 VAL A O 1
ATOM 668 N N . VAL A 1 91 ? -41.287 10.208 13.183 1.00 33.26 91 VAL A N 1
ATOM 669 C CA . VAL A 1 91 ? -40.865 10.192 11.784 1.00 37.41 91 VAL A CA 1
ATOM 670 C C . VAL A 1 91 ? -39.441 10.723 11.658 1.00 44.83 91 VAL A C 1
ATOM 671 O O . VAL A 1 91 ? -39.115 11.782 12.200 1.00 36.63 91 VAL A O 1
ATOM 675 N N . ILE A 1 92 ? -38.594 9.981 10.950 1.00 37.94 92 ILE A N 1
ATOM 676 C CA . ILE A 1 92 ? -37.192 10.353 10.801 1.00 37.53 92 ILE A CA 1
ATOM 677 C C . ILE A 1 92 ? -36.929 10.993 9.438 1.00 48.89 92 ILE A C 1
ATOM 678 O O . ILE A 1 92 ? -37.346 10.468 8.402 1.00 33.22 92 ILE A O 1
ATOM 683 N N . HIS A 1 93 ? -36.234 12.127 9.448 1.00 39.84 93 HIS A N 1
ATOM 684 C CA . HIS A 1 93 ? -35.961 12.875 8.227 1.00 31.41 93 HIS A CA 1
ATOM 685 C C . HIS A 1 93 ? -34.467 13.062 8.019 1.00 38.83 93 HIS A C 1
ATOM 686 O O . HIS A 1 93 ? -33.686 12.946 8.963 1.00 37.61 93 HIS A O 1
ATOM 693 N N . HIS A 1 94 ? -34.069 13.345 6.781 1.00 30.83 94 HIS A N 1
ATOM 694 C CA . HIS A 1 94 ? -32.727 13.861 6.530 1.00 34.32 94 HIS A CA 1
ATOM 695 C C . HIS A 1 94 ? -32.822 15.236 5.875 1.00 34.91 94 HIS A C 1
ATOM 696 O O . HIS A 1 94 ? -33.824 15.563 5.240 1.00 30.89 94 HIS A O 1
ATOM 703 N N . SER A 1 95 ? -31.792 16.051 6.062 1.00 43.70 95 SER A N 1
ATOM 704 C CA . SER A 1 95 ? -31.791 17.406 5.528 1.00 35.89 95 SER A CA 1
ATOM 705 C C . SER A 1 95 ? -31.673 17.395 4.007 1.00 46.52 95 SER A C 1
ATOM 706 O O . SER A 1 95 ? -32.084 18.348 3.344 1.00 38.98 95 SER A O 1
ATOM 709 N N . ALA A 1 96 ? -31.123 16.307 3.469 1.00 53.05 96 ALA A N 1
ATOM 710 C CA . ALA A 1 96 ? -30.714 16.241 2.067 1.00 36.20 96 ALA A CA 1
ATOM 711 C C . ALA A 1 96 ? -29.862 17.457 1.726 1.00 40.05 96 ALA A C 1
ATOM 712 O O . ALA A 1 96 ? -29.994 18.043 0.652 1.00 40.52 96 ALA A O 1
ATOM 714 N N . GLY A 1 97 ? -28.992 17.827 2.662 1.00 33.92 97 GLY A N 1
ATOM 715 C CA . GLY A 1 97 ? -28.148 18.998 2.521 1.00 31.92 97 GLY A CA 1
ATOM 716 C C . GLY A 1 97 ? -26.815 18.852 3.233 1.00 35.62 97 GLY A C 1
ATOM 717 O O . GLY A 1 97 ? -26.282 17.750 3.366 1.00 30.67 97 GLY A O 1
ATOM 718 N N . ALA A 1 98 ? -26.274 19.972 3.700 1.00 40.07 98 ALA A N 1
ATOM 719 C CA . ALA A 1 98 ? -24.933 19.989 4.275 1.00 39.68 98 ALA A CA 1
ATOM 720 C C . ALA A 1 98 ? -24.844 19.274 5.618 1.00 44.33 98 ALA A C 1
ATOM 721 O O . ALA A 1 98 ? -25.769 19.325 6.426 1.00 48.37 98 ALA A O 1
ATOM 723 N N . THR A 1 99 ? -23.718 18.605 5.842 1.00 50.71 99 THR A N 1
ATOM 724 C CA . THR A 1 99 ? -23.391 18.059 7.151 1.00 35.91 99 THR A CA 1
ATOM 725 C C . THR A 1 99 ? -22.701 19.146 7.965 1.00 45.37 99 THR A C 1
ATOM 726 O O . THR A 1 99 ? -22.157 20.098 7.407 1.00 50.22 99 THR A O 1
ATOM 730 N N . CYS A 1 100 ? -22.730 19.005 9.285 1.00 59.59 100 CYS A N 1
ATOM 731 C CA . CYS A 1 100 ? -22.087 19.964 10.173 1.00 54.26 100 CYS A CA 1
ATOM 732 C C . CYS A 1 100 ? -21.457 19.225 11.348 1.00 41.33 100 CYS A C 1
ATOM 733 O O . CYS A 1 100 ? -22.009 18.238 11.830 1.00 38.30 100 CYS A O 1
ATOM 736 N N . SER A 1 101 ? -20.307 19.704 11.808 1.00 49.14 101 SER A N 1
ATOM 737 C CA . SER A 1 101 ? -19.509 18.953 12.772 1.00 56.31 101 SER A CA 1
ATOM 738 C C . SER A 1 101 ? -19.281 19.689 14.093 1.00 62.38 101 SER A C 1
ATOM 739 O O . SER A 1 101 ? -18.762 19.114 15.049 1.00 48.81 101 SER A O 1
ATOM 742 N N . THR A 1 102 ? -19.669 20.959 14.141 1.00 60.54 102 THR A N 1
ATOM 743 C CA . THR A 1 102 ? -19.531 21.756 15.355 1.00 43.90 102 THR A CA 1
ATOM 744 C C . THR A 1 102 ? -20.864 22.388 15.726 1.00 45.46 102 THR A C 1
ATOM 745 O O . THR A 1 102 ? -21.752 22.506 14.882 1.00 63.54 102 THR A O 1
ATOM 749 N N . GLN A 1 103 ? -21.006 22.794 16.984 1.00 47.49 103 GLN A N 1
ATOM 750 C CA . GLN A 1 103 ? -22.236 23.440 17.422 1.00 43.25 103 GLN A CA 1
ATOM 751 C C . GLN A 1 103 ? -22.467 24.736 16.654 1.00 41.89 103 GLN A C 1
ATOM 752 O O . GLN A 1 103 ? -23.605 25.107 16.389 1.00 43.29 103 GLN A O 1
ATOM 758 N N . SER A 1 104 ? -21.385 25.412 16.283 1.00 45.40 104 SER A N 1
ATOM 759 C CA . SER A 1 104 ? -21.492 26.661 15.538 1.00 38.67 104 SER A CA 1
ATOM 760 C C . SER A 1 104 ? -22.019 26.413 14.129 1.00 32.17 104 SER A C 1
ATOM 761 O O . SER A 1 104 ? -23.012 27.015 13.710 1.00 43.95 104 SER A O 1
ATOM 764 N N . SER A 1 105 ? -21.356 25.516 13.406 1.00 33.14 105 SER A N 1
ATOM 765 C CA . SER A 1 105 ? -21.758 25.187 12.041 1.00 33.60 105 SER A CA 1
ATOM 766 C C . SER A 1 105 ? -23.144 24.536 11.979 1.00 38.46 105 SER A C 1
ATOM 767 O O . SER A 1 105 ? -23.914 24.772 11.044 1.00 55.71 105 SER A O 1
ATOM 770 N N . CYS A 1 106 ? -23.467 23.718 12.972 1.00 37.71 106 CYS A N 1
ATOM 771 C CA . CYS A 1 106 ? -24.792 23.112 13.017 1.00 39.75 106 CYS A CA 1
ATOM 772 C C . CYS A 1 106 ? -25.853 24.150 13.362 1.00 34.56 106 CYS A C 1
ATOM 773 O O . CYS A 1 106 ? -26.977 24.090 12.864 1.00 45.73 106 CYS A O 1
ATOM 776 N N . SER A 1 107 ? -25.518 25.071 14.218 1.00 41.38 107 SER A N 1
ATOM 777 C CA . SER A 1 107 ? -26.414 26.141 14.532 1.00 39.60 107 SER A CA 1
ATOM 778 C C . SER A 1 107 ? -26.658 27.015 13.338 1.00 40.25 107 SER A C 1
ATOM 779 O O . SER A 1 107 ? -27.757 27.429 13.100 1.00 38.61 107 SER A O 1
ATOM 782 N N . LEU A 1 108 ? -25.615 27.289 12.585 1.00 35.45 108 LEU A N 1
ATOM 783 C CA . LEU A 1 108 ? -25.770 28.036 11.373 1.00 46.86 108 LEU A CA 1
ATOM 784 C C . LEU A 1 108 ? -26.637 27.266 10.422 1.00 45.90 108 LEU A C 1
ATOM 785 O O . LEU A 1 108 ? -27.491 27.821 9.806 1.00 42.79 108 LEU A O 1
ATOM 790 N N . GLN A 1 109 ? -26.425 25.974 10.328 1.00 35.30 109 GLN A N 1
ATOM 791 C CA . GLN A 1 109 ? -27.168 25.170 9.401 1.00 40.77 109 GLN A CA 1
ATOM 792 C C . GLN A 1 109 ? -28.641 25.163 9.722 1.00 38.53 109 GLN A C 1
ATOM 793 O O . GLN A 1 109 ? -29.446 25.254 8.858 1.00 42.67 109 GLN A O 1
ATOM 799 N N . VAL A 1 110 ? -28.977 25.077 10.981 1.00 24.92 110 VAL A N 1
ATOM 800 C CA . VAL A 1 110 ? -30.361 25.162 11.438 1.00 27.05 110 VAL A CA 1
ATOM 801 C C . VAL A 1 110 ? -30.972 26.522 11.093 1.00 24.13 110 VAL A C 1
ATOM 802 O O . VAL A 1 110 ? -32.126 26.604 10.673 1.00 33.53 110 VAL A O 1
ATOM 806 N N . ARG A 1 111 ? -30.191 27.584 11.268 1.00 41.17 111 ARG A N 1
ATOM 807 C CA . ARG A 1 111 ? -30.640 28.933 10.929 1.00 47.00 111 ARG A CA 1
ATOM 808 C C . ARG A 1 111 ? -30.990 29.036 9.441 1.00 49.12 111 ARG A C 1
ATOM 809 O O . ARG A 1 111 ? -31.998 29.642 9.059 1.00 48.83 111 ARG A O 1
ATOM 817 N N . ASN A 1 112 ? -30.150 28.427 8.611 1.00 32.79 112 ASN A N 1
ATOM 818 C CA . ASN A 1 112 ? -30.379 28.350 7.177 1.00 23.45 112 ASN A CA 1
ATOM 819 C C . ASN A 1 112 ? -31.658 27.600 6.850 1.00 31.42 112 ASN A C 1
ATOM 820 O O . ASN A 1 112 ? -32.461 28.058 6.036 1.00 32.91 112 ASN A O 1
ATOM 825 N N . ILE A 1 113 ? -31.839 26.440 7.478 1.00 24.13 113 ILE A N 1
ATOM 826 C CA . ILE A 1 113 ? -33.025 25.630 7.230 1.00 30.10 113 ILE A CA 1
ATOM 827 C C . ILE A 1 113 ? -34.296 26.382 7.630 1.00 29.20 113 ILE A C 1
ATOM 828 O O . ILE A 1 113 ? -35.303 26.354 6.915 1.00 32.25 113 ILE A O 1
ATOM 833 N N . GLN A 1 114 ? -34.230 27.076 8.760 1.00 31.42 114 GLN A N 1
ATOM 834 C CA . GLN A 1 114 ? -35.350 27.880 9.230 1.00 39.53 114 GLN A CA 1
ATOM 835 C C . GLN A 1 114 ? -35.666 28.980 8.226 1.00 28.01 114 GLN A C 1
ATOM 836 O O . GLN A 1 114 ? -36.820 29.168 7.850 1.00 20.63 114 GLN A O 1
ATOM 842 N N . ASN A 1 115 ? -34.636 29.700 7.791 1.00 30.05 115 ASN A N 1
ATOM 843 C CA . ASN A 1 115 ? -34.818 30.762 6.809 1.00 21.26 115 ASN A CA 1
ATOM 844 C C . ASN A 1 115 ? -35.413 30.246 5.505 1.00 33.33 115 ASN A C 1
ATOM 845 O O . ASN A 1 115 ? -36.213 30.924 4.870 1.00 41.52 115 ASN A O 1
ATOM 850 N N . TYR A 1 116 ? -35.025 29.039 5.112 1.00 32.49 116 TYR A N 1
ATOM 851 C CA . TYR A 1 116 ? -35.573 28.423 3.911 1.00 27.15 116 TYR A CA 1
ATOM 852 C C . TYR A 1 116 ? -37.046 28.070 4.088 1.00 33.97 116 TYR A C 1
ATOM 853 O O . TYR A 1 116 ? -37.853 28.288 3.186 1.00 38.89 116 TYR A O 1
ATOM 862 N N . HIS A 1 117 ? -37.398 27.529 5.249 1.00 37.65 117 HIS A N 1
ATOM 863 C CA . HIS A 1 117 ? -38.784 27.146 5.508 1.00 44.01 117 HIS A CA 1
ATOM 864 C C . HIS A 1 117 ? -39.719 28.346 5.653 1.00 47.27 117 HIS A C 1
ATOM 865 O O . HIS A 1 117 ? -40.852 28.320 5.175 1.00 50.52 117 HIS A O 1
ATOM 872 N N . MET A 1 118 ? -39.240 29.396 6.310 1.00 31.13 118 MET A N 1
ATOM 873 C CA . MET A 1 118 ? -40.060 30.571 6.576 1.00 39.81 118 MET A CA 1
ATOM 874 C C . MET A 1 118 ? -40.108 31.560 5.405 1.00 45.54 118 MET A C 1
ATOM 875 O O . MET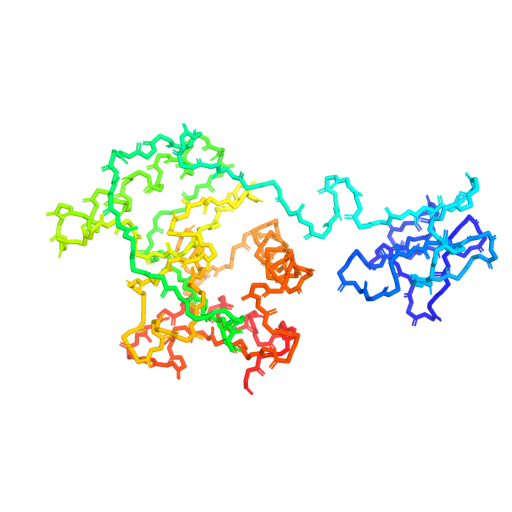 A 1 118 ? -41.175 32.075 5.069 1.00 52.70 118 MET A O 1
ATOM 880 N N . ASP A 1 119 ? -38.961 31.825 4.786 1.00 35.83 119 ASP A N 1
ATOM 881 C CA . ASP A 1 119 ? -38.894 32.801 3.696 1.00 41.81 119 ASP A CA 1
A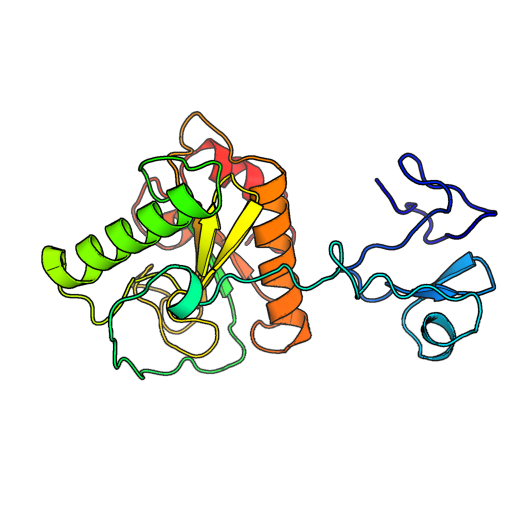TOM 882 C C . ASP A 1 119 ? -39.088 32.178 2.312 1.00 34.85 119 ASP A C 1
ATOM 883 O O . ASP A 1 119 ? -39.692 32.789 1.427 1.00 37.01 119 ASP A O 1
ATOM 888 N N . GLY A 1 120 ? -38.576 30.965 2.127 1.00 24.38 120 GLY A N 1
ATOM 889 C CA . GLY A 1 120 ? -38.683 30.289 0.847 1.00 31.62 120 GLY A CA 1
ATOM 890 C C . GLY A 1 120 ? -39.995 29.547 0.667 1.00 34.23 120 GLY A C 1
ATOM 891 O O . GLY A 1 120 ? -40.576 29.556 -0.418 1.00 38.56 120 GLY A O 1
ATOM 892 N N . ARG A 1 121 ? -40.469 28.908 1.732 1.00 33.61 121 ARG A N 1
ATOM 893 C CA . ARG A 1 121 ? -41.679 28.099 1.646 1.00 33.95 121 ARG A CA 1
ATOM 894 C C . ARG A 1 121 ? -42.869 28.705 2.393 1.00 32.23 121 ARG A C 1
ATOM 895 O O . ARG A 1 121 ? -44.007 28.278 2.204 1.00 38.88 121 ARG A O 1
ATOM 903 N N . GLY A 1 122 ? -42.609 29.697 3.237 1.00 23.25 122 GLY A N 1
ATOM 904 C CA . GLY A 1 122 ? -43.683 30.399 3.920 1.00 34.11 122 GLY A CA 1
ATOM 905 C C . GLY A 1 122 ? -44.210 29.739 5.184 1.00 30.19 122 GLY A C 1
ATOM 906 O O . GLY A 1 122 ? -45.331 30.019 5.615 1.00 40.45 122 GLY A O 1
ATOM 907 N N . TYR A 1 123 ? -43.407 28.867 5.787 1.00 25.48 123 TYR A N 1
ATOM 908 C CA . TYR A 1 123 ? -43.800 28.215 7.031 1.00 31.57 123 TYR A CA 1
ATOM 909 C C . TYR A 1 123 ? -43.817 29.235 8.170 1.00 37.96 123 TYR A C 1
ATOM 910 O O . TYR A 1 123 ? -43.180 30.286 8.081 1.00 34.19 123 TYR A O 1
ATOM 919 N N . SER A 1 124 ? -44.547 28.924 9.237 1.00 38.58 124 SER A N 1
ATOM 920 C CA . SER A 1 124 ? -44.600 29.794 10.409 1.00 40.17 124 SER A CA 1
ATOM 921 C C . SER A 1 124 ? -43.335 29.652 11.253 1.00 46.50 124 SER A C 1
ATOM 922 O O . SER A 1 124 ? -43.035 30.504 12.091 1.00 45.36 124 SER A O 1
ATOM 925 N N . ASP A 1 125 ? -42.603 28.565 11.021 1.00 36.38 125 ASP A N 1
ATOM 926 C CA . ASP A 1 125 ? -41.372 28.266 11.741 1.00 38.98 125 ASP A CA 1
ATOM 927 C C . ASP A 1 125 ? -40.679 27.134 10.998 1.00 41.13 125 ASP A C 1
ATOM 928 O O . ASP A 1 125 ? -41.235 26.598 10.041 1.00 50.61 125 ASP A O 1
ATOM 933 N N . ILE A 1 126 ? -39.470 26.780 11.423 1.00 36.26 126 ILE A N 1
ATOM 934 C CA . ILE A 1 126 ? -38.772 25.625 10.867 1.00 33.10 126 ILE A CA 1
ATOM 935 C C . ILE A 1 126 ? -39.649 24.382 11.047 1.00 39.11 126 ILE A C 1
ATOM 936 O O . ILE A 1 126 ? -40.245 24.179 12.104 1.00 44.10 126 ILE A O 1
ATOM 941 N N . GLY A 1 127 ? -39.752 23.573 9.997 1.00 37.80 127 GLY A N 1
ATOM 942 C CA . GLY A 1 127 ? -40.757 22.525 9.926 1.00 37.56 127 GLY A CA 1
ATOM 943 C C . GLY A 1 127 ? -40.650 21.393 10.930 1.00 37.94 127 GLY A C 1
ATOM 944 O O . GLY A 1 127 ? -41.664 20.886 11.416 1.00 38.50 127 GLY A O 1
ATOM 945 N N . TYR A 1 128 ? -39.425 20.991 11.242 1.00 35.79 128 TYR A N 1
ATOM 946 C CA . TYR A 1 128 ? -39.208 19.832 12.095 1.00 35.55 128 TYR A CA 1
ATOM 947 C C . TYR A 1 128 ? -39.330 20.195 13.571 1.00 40.90 128 TYR A C 1
ATOM 948 O O . TYR A 1 128 ? -39.118 21.347 13.958 1.00 32.02 128 TYR A O 1
ATOM 957 N N . ASN A 1 129 ? -39.686 19.209 14.388 1.00 32.97 129 ASN A N 1
ATOM 958 C CA . ASN A 1 129 ? -39.759 19.404 15.828 1.00 26.25 129 ASN A CA 1
ATOM 959 C C . ASN A 1 129 ? -38.361 19.465 16.426 1.00 29.34 129 ASN A C 1
ATOM 960 O O . ASN A 1 129 ? -38.102 20.234 17.352 1.00 25.44 129 ASN A O 1
ATOM 965 N N . PHE A 1 130 ? -37.462 18.645 15.893 1.00 23.87 130 PHE A N 1
ATOM 966 C CA . PHE A 1 130 ? -36.079 18.630 16.352 1.00 24.06 130 PHE A CA 1
ATOM 967 C C . PHE A 1 130 ? -35.128 18.332 15.203 1.00 33.02 130 PHE A C 1
ATOM 968 O O . PHE A 1 130 ? -35.499 17.672 14.230 1.00 40.12 130 PHE A O 1
ATOM 976 N N . LEU A 1 131 ? -33.900 18.824 15.319 1.00 35.46 131 LEU A N 1
ATOM 977 C CA . LEU A 1 131 ? -32.866 18.493 14.349 1.00 32.18 131 LEU A CA 1
ATOM 978 C C . LEU A 1 131 ? -31.683 17.846 15.057 1.00 31.03 131 LEU A C 1
ATOM 979 O O . LEU A 1 131 ? -31.546 17.948 16.269 1.00 31.06 131 LEU A O 1
ATOM 984 N N . VAL A 1 132 ? -30.848 17.151 14.297 1.00 48.48 132 VAL A N 1
ATOM 985 C CA . VAL A 1 132 ? -29.683 16.476 14.850 1.00 43.07 132 VAL A CA 1
ATOM 986 C C . VAL A 1 132 ? -28.518 16.689 13.901 1.00 34.01 132 VAL A C 1
ATOM 987 O O . VAL A 1 132 ? -28.655 16.481 12.694 1.00 41.93 132 VAL A O 1
ATOM 991 N N . GLY A 1 133 ? -27.384 17.127 14.437 1.00 29.92 133 GLY A N 1
ATOM 992 C CA . GLY A 1 133 ? -26.201 17.343 13.625 1.00 23.70 133 GLY A CA 1
ATOM 993 C C . GLY A 1 133 ? -25.144 16.288 13.884 1.00 43.55 133 GLY A C 1
ATOM 994 O O . GLY A 1 133 ? -25.194 15.582 14.892 1.00 49.27 133 GLY A O 1
ATOM 995 N N . ASN A 1 134 ? -24.179 16.181 12.975 1.00 45.52 134 ASN A N 1
ATOM 996 C CA . ASN A 1 134 ? -23.083 15.234 13.136 1.00 33.15 134 ASN A CA 1
ATOM 997 C C . ASN A 1 134 ? -22.177 15.615 14.301 1.00 36.73 134 ASN A C 1
ATOM 998 O O . ASN A 1 134 ? -21.279 14.858 14.671 1.00 38.82 134 ASN A O 1
ATOM 1003 N N . ASP A 1 135 ? -22.423 16.792 14.875 1.00 40.07 135 ASP A N 1
ATOM 1004 C CA . ASP A 1 135 ? -21.718 17.236 16.072 1.00 35.42 135 ASP A CA 1
ATOM 1005 C C . ASP A 1 135 ? -22.245 16.506 17.303 1.00 47.99 135 ASP A C 1
ATOM 1006 O O . ASP A 1 135 ? -21.725 16.672 18.407 1.00 47.85 135 ASP A O 1
ATOM 1011 N N . GLY A 1 136 ? -23.290 15.707 17.108 1.00 48.80 136 GLY A N 1
ATOM 1012 C CA . GLY A 1 136 ? -23.838 14.894 18.176 1.00 48.43 136 GLY A CA 1
ATOM 1013 C C . GLY A 1 136 ? -24.858 15.627 19.023 1.00 45.77 136 GLY A C 1
ATOM 1014 O O . GLY A 1 136 ? -25.331 15.099 20.028 1.00 59.68 136 GLY A O 1
ATOM 1015 N N . ASN A 1 137 ? -25.202 16.845 18.619 1.00 48.06 137 ASN A N 1
ATOM 1016 C CA . ASN A 1 137 ? -26.163 17.646 19.369 1.00 34.26 137 ASN A CA 1
ATOM 1017 C C . ASN A 1 137 ? -27.583 17.572 18.817 1.00 32.55 137 ASN A C 1
ATOM 1018 O O . ASN A 1 137 ? -27.790 17.265 17.641 1.00 36.83 137 ASN A O 1
ATOM 1023 N N . VAL A 1 138 ? -28.556 17.850 19.680 1.00 28.73 138 VAL A N 1
ATOM 1024 C CA . VAL A 1 138 ? -29.946 17.989 19.267 1.00 24.57 138 VAL A CA 1
ATOM 1025 C C . VAL A 1 138 ? -30.322 19.469 19.300 1.00 43.86 138 VAL A C 1
ATOM 1026 O O . VAL A 1 138 ? -29.948 20.192 20.226 1.00 39.31 138 VAL A O 1
ATOM 1030 N N . TYR A 1 139 ? -31.048 19.918 18.281 1.00 45.43 139 TYR A N 1
ATOM 1031 C CA . TYR A 1 139 ? -31.464 21.312 18.182 1.00 45.03 139 TYR A CA 1
ATOM 1032 C C . TYR A 1 139 ? -32.986 21.433 18.199 1.00 41.36 139 TYR A C 1
ATOM 1033 O O . TYR A 1 139 ? -33.697 20.614 17.609 1.00 47.99 139 TYR A O 1
ATOM 1042 N N . GLU A 1 140 ? -33.474 22.461 18.886 1.00 34.06 140 GLU A N 1
ATOM 1043 C CA . GLU A 1 140 ? -34.904 22.647 19.109 1.00 38.04 140 GLU A CA 1
ATOM 1044 C C . GLU A 1 140 ? -35.582 23.320 17.926 1.00 46.44 140 GLU A C 1
ATOM 1045 O O . GLU A 1 140 ? -35.241 24.446 17.561 1.00 46.95 140 GLU A O 1
ATOM 1051 N N . GLY A 1 141 ? -36.541 22.621 17.330 1.00 43.31 141 GLY A N 1
ATOM 1052 C CA . GLY A 1 141 ? -37.379 23.200 16.298 1.00 33.00 141 GLY A CA 1
ATOM 1053 C C . GLY A 1 141 ? -38.696 23.648 16.901 1.00 25.11 141 GLY A C 1
ATOM 1054 O O . GLY A 1 141 ? -38.721 24.537 17.754 1.00 42.81 141 GLY A O 1
ATOM 1055 N N . ARG A 1 142 ? -39.792 23.031 16.470 1.00 22.42 142 ARG A N 1
ATOM 1056 C CA . ARG A 1 142 ? -41.104 23.361 17.018 1.00 35.24 142 ARG A CA 1
ATOM 1057 C C . ARG A 1 142 ? -41.321 22.704 18.378 1.00 39.70 142 ARG A C 1
ATOM 1058 O O . ARG A 1 142 ? -42.285 23.012 19.078 1.00 55.70 142 ARG A O 1
ATOM 1066 N N . GLY A 1 143 ? -40.420 21.798 18.747 1.00 37.14 143 GLY A N 1
ATOM 1067 C CA . GLY A 1 143 ? -40.442 21.194 20.068 1.00 31.17 143 GLY A CA 1
ATOM 1068 C C . GLY A 1 143 ? -41.414 20.044 20.250 1.00 32.07 143 GLY A C 1
ATOM 1069 O O . GLY A 1 143 ? -41.927 19.484 19.281 1.00 47.86 143 GLY A O 1
ATOM 1070 N N . TRP A 1 144 ? -41.665 19.697 21.509 1.00 30.93 144 TRP A N 1
ATOM 1071 C CA . TRP A 1 144 ? -42.528 18.576 21.856 1.00 38.27 144 TRP A CA 1
ATOM 1072 C C . TRP A 1 144 ? -43.993 18.888 21.611 1.00 46.23 144 TRP A C 1
ATOM 1073 O O . TRP A 1 144 ? -44.764 18.021 21.196 1.00 49.78 144 TRP A O 1
ATOM 1084 N N . ASP A 1 145 ? -44.370 20.134 21.877 1.00 31.45 145 ASP A N 1
ATOM 1085 C CA . ASP A 1 145 ? -45.772 20.482 22.068 1.00 28.43 145 ASP A CA 1
ATOM 1086 C C . ASP A 1 145 ? -46.467 21.077 20.847 1.00 33.95 145 ASP A C 1
ATOM 1087 O O . ASP A 1 145 ? -47.689 21.213 20.839 1.00 47.71 145 ASP A O 1
ATOM 1092 N N . ARG A 1 146 ? -45.700 21.424 19.819 1.00 28.25 146 ARG A N 1
ATOM 1093 C CA . ARG A 1 146 ? -46.271 22.090 18.649 1.00 21.56 146 ARG A CA 1
ATOM 1094 C C . ARG A 1 146 ? -46.311 21.195 17.414 1.00 41.03 146 ARG A C 1
ATOM 1095 O O . ARG A 1 146 ? -45.386 20.419 17.165 1.00 38.92 146 ARG A O 1
ATOM 1103 N N . ARG A 1 147 ? -47.395 21.301 16.650 1.00 38.65 147 ARG A N 1
ATOM 1104 C CA . ARG A 1 147 ? -47.539 20.534 15.417 1.00 38.99 147 ARG A CA 1
ATOM 1105 C C . ARG A 1 147 ? -46.475 20.927 14.402 1.00 41.76 147 ARG A C 1
ATOM 1106 O O . ARG A 1 147 ? -46.276 22.108 14.127 1.00 47.39 147 ARG A O 1
ATOM 1114 N N . GLY A 1 148 ? -45.797 19.934 13.838 1.00 35.49 148 GLY A N 1
ATOM 1115 C CA . GLY A 1 148 ? -44.760 20.201 12.860 1.00 43.52 148 GLY A CA 1
ATOM 1116 C C . GLY A 1 148 ? -45.289 20.274 11.443 1.00 46.11 148 GLY A C 1
ATOM 1117 O O . GLY A 1 148 ? -46.477 20.063 11.195 1.00 53.07 148 GLY A O 1
ATOM 1118 N N . ALA A 1 149 ? -44.394 20.585 10.512 1.00 43.85 149 ALA A N 1
ATOM 1119 C CA . ALA A 1 149 ? -44.717 20.577 9.093 1.00 31.20 149 ALA A CA 1
ATOM 1120 C C . ALA A 1 149 ? -43.630 19.820 8.342 1.00 37.68 149 ALA A C 1
ATOM 1121 O O . ALA A 1 149 ? -42.853 20.409 7.589 1.00 55.15 149 ALA A O 1
ATOM 1123 N N . HIS A 1 150 ? -43.584 18.507 8.556 1.00 44.99 150 HIS A N 1
ATOM 1124 C CA . HIS A 1 150 ? -42.528 17.666 8.001 1.00 42.40 150 HIS A CA 1
ATOM 1125 C C . HIS A 1 150 ? -43.072 16.480 7.207 1.00 37.59 150 HIS A C 1
ATOM 1126 O O . HIS A 1 150 ? -42.380 15.933 6.348 1.00 36.30 150 HIS A O 1
ATOM 1133 N N . ALA A 1 151 ? -44.307 16.081 7.498 1.00 37.77 151 ALA A N 1
ATOM 1134 C CA . ALA A 1 151 ? -44.939 14.964 6.801 1.00 22.96 151 ALA A CA 1
ATOM 1135 C C . ALA A 1 151 ? -46.458 15.079 6.856 1.00 44.28 151 ALA A C 1
ATOM 1136 O O . ALA A 1 151 ? -47.074 14.811 7.892 1.00 38.74 151 ALA A O 1
ATOM 1138 N N . LEU A 1 152 ? -47.048 15.454 5.724 1.00 36.60 152 LEU A N 1
ATOM 1139 C CA . LEU A 1 152 ? -48.459 15.834 5.636 1.00 31.46 152 LEU A CA 1
ATOM 1140 C C . LEU A 1 152 ? -49.438 14.820 6.230 1.00 39.44 152 LEU A C 1
ATOM 1141 O O . LEU A 1 152 ? -50.360 15.192 6.958 1.00 51.11 152 LEU A O 1
ATOM 1146 N N . ASN A 1 153 ? -49.239 13.545 5.916 1.00 37.74 153 ASN A N 1
ATOM 1147 C CA . ASN A 1 153 ? -50.146 12.497 6.378 1.00 36.77 153 ASN A CA 1
ATOM 1148 C C . ASN A 1 153 ? -50.141 12.280 7.894 1.00 53.43 153 ASN A C 1
ATOM 1149 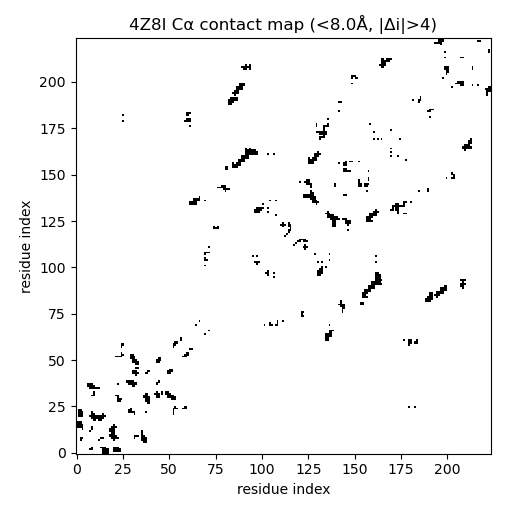O O . ASN A 1 153 ? -51.045 11.638 8.430 1.00 62.17 153 ASN A O 1
ATOM 1154 N N . VAL A 1 154 ? -49.137 12.819 8.584 1.00 44.47 154 VAL A N 1
ATOM 1155 C CA . VAL A 1 154 ? -48.867 12.401 9.957 1.00 37.30 154 VAL A CA 1
ATOM 1156 C C . VAL A 1 154 ? -48.393 13.535 10.888 1.00 36.65 154 VAL A C 1
ATOM 1157 O O . VAL A 1 154 ? -48.034 13.297 12.046 1.00 35.26 1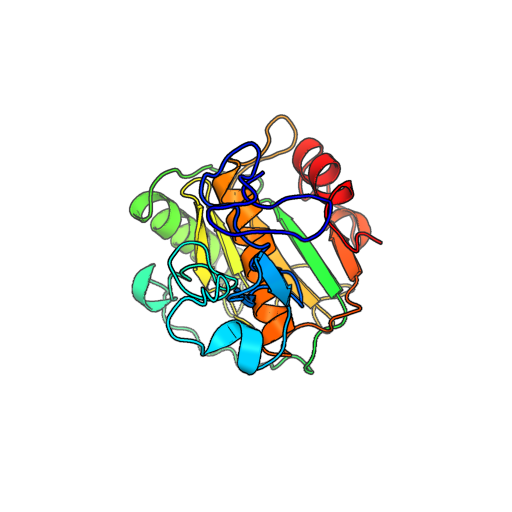54 VAL A O 1
ATOM 1161 N N . ASN A 1 155 ? -48.424 14.768 10.388 1.00 36.92 155 ASN A N 1
ATOM 1162 C CA . ASN A 1 155 ? -48.001 15.933 11.171 1.00 37.80 155 ASN A CA 1
ATOM 1163 C C . ASN A 1 155 ? -48.699 16.080 12.526 1.00 41.74 155 ASN A C 1
ATOM 1164 O O . ASN A 1 155 ? -48.083 16.486 13.509 1.00 50.19 155 ASN A O 1
ATOM 1169 N N . THR A 1 156 ? -49.984 15.750 12.572 1.00 40.48 156 THR A N 1
ATOM 1170 C CA . THR A 1 156 ? -50.762 15.878 13.801 1.00 47.35 156 THR A CA 1
ATOM 1171 C C . THR A 1 156 ? -50.540 14.714 14.762 1.00 41.35 156 THR A C 1
ATOM 1172 O O . THR A 1 156 ? -50.964 14.768 15.914 1.00 43.58 156 THR A O 1
ATOM 1176 N N . GLU A 1 157 ? -49.879 13.663 14.292 1.00 35.72 157 GLU A N 1
ATOM 1177 C CA . GLU A 1 157 ? -49.722 12.461 15.102 1.00 40.04 157 GLU A CA 1
ATOM 1178 C C . GLU A 1 157 ? -48.266 12.131 15.391 1.00 45.82 157 GLU A C 1
ATOM 1179 O O . GLU A 1 157 ? -47.963 11.040 15.872 1.00 39.44 157 GLU A O 1
ATOM 1185 N N . SER A 1 158 ? -47.360 13.058 15.109 1.00 31.62 158 SER A N 1
ATOM 1186 C CA . SER A 1 158 ? -45.950 12.707 15.181 1.00 27.98 158 SER A CA 1
ATOM 1187 C C . SER A 1 158 ? -45.016 13.813 15.640 1.00 35.09 158 SER A C 1
ATOM 1188 O O . SER A 1 158 ? -45.374 14.992 15.672 1.00 32.11 158 SER A O 1
ATOM 1191 N N . ILE A 1 159 ? -43.810 13.388 16.001 1.00 38.29 159 ILE A N 1
ATOM 1192 C CA . ILE A 1 159 ? -42.679 14.271 16.217 1.00 29.56 159 ILE A CA 1
ATOM 1193 C C . ILE A 1 159 ? -41.734 14.072 15.034 1.00 40.04 159 ILE A C 1
ATOM 1194 O O . ILE A 1 159 ? -41.394 12.939 14.692 1.00 51.73 159 ILE A O 1
ATOM 1199 N N . GLY A 1 160 ? -41.329 15.163 14.393 1.00 51.17 160 GLY A N 1
ATOM 1200 C CA . GLY A 1 160 ? -40.410 15.076 13.274 1.00 27.33 160 GLY A CA 1
ATOM 1201 C C . GLY A 1 160 ? -38.979 15.368 13.682 1.00 48.09 160 GLY A C 1
ATOM 1202 O O . GLY A 1 160 ? -38.668 16.471 14.138 1.00 48.99 160 GLY A O 1
ATOM 1203 N N . ILE A 1 161 ? -38.108 14.375 13.526 1.00 57.08 161 ILE A N 1
ATOM 1204 C CA . ILE A 1 161 ? -36.686 14.552 13.798 1.00 41.60 161 ILE A CA 1
ATOM 1205 C C . ILE A 1 161 ? -35.902 14.519 12.496 1.00 29.87 161 ILE A C 1
ATOM 1206 O O . ILE A 1 161 ? -35.998 13.556 11.733 1.00 34.77 161 ILE A O 1
ATOM 1211 N N . CYS A 1 162 ? -35.123 15.565 12.244 1.00 37.38 162 CYS A N 1
ATOM 1212 C CA . CYS A 1 162 ? -34.359 15.642 11.004 1.00 39.81 162 CYS A CA 1
ATOM 1213 C C . CYS A 1 162 ? -32.858 15.645 11.248 1.00 40.15 162 CYS A C 1
ATOM 1214 O O . CYS A 1 162 ? -32.337 16.528 11.920 1.00 34.83 162 CYS A O 1
ATOM 1217 N N . PHE A 1 163 ? -32.166 14.652 10.699 1.00 37.67 163 PHE A N 1
ATOM 1218 C CA . PHE A 1 163 ? -30.711 14.643 10.725 1.00 40.95 163 PHE A CA 1
ATOM 1219 C C . PHE A 1 163 ? -30.224 15.636 9.684 1.00 46.24 163 PHE A C 1
ATOM 1220 O O . PHE A 1 163 ? -30.746 15.673 8.571 1.00 41.77 163 PHE A O 1
ATOM 1228 N N . MET A 1 164 ? -29.236 16.448 10.041 1.00 42.82 164 MET A N 1
ATOM 1229 C CA . MET A 1 164 ? -28.699 17.417 9.093 1.00 31.02 164 MET A CA 1
ATOM 1230 C C . MET A 1 164 ? -27.582 16.825 8.239 1.00 33.77 164 MET A C 1
ATOM 1231 O O . MET A 1 164 ? -26.473 16.580 8.717 1.00 34.97 164 MET A O 1
ATOM 1236 N N . GLY A 1 165 ? -27.899 16.595 6.968 1.00 42.25 165 GLY A N 1
ATOM 1237 C CA . GLY A 1 165 ? -26.966 16.015 6.020 1.00 24.39 165 GLY A CA 1
ATOM 1238 C C . GLY A 1 165 ? -27.703 15.217 4.962 1.00 35.93 165 GLY A C 1
ATOM 1239 O O . GLY A 1 165 ? -28.934 15.132 4.984 1.00 49.42 165 GLY A O 1
ATOM 1240 N N . ASP A 1 166 ? -26.954 14.641 4.028 1.00 39.28 166 ASP A N 1
ATOM 1241 C CA . ASP A 1 166 ? -27.528 13.765 3.015 1.00 44.56 166 ASP A CA 1
ATOM 1242 C C . ASP A 1 166 ? -27.031 12.352 3.271 1.00 54.01 166 ASP A C 1
ATOM 1243 O O . ASP A 1 166 ? -25.829 12.089 3.211 1.00 56.43 166 ASP A O 1
ATOM 1248 N N . PHE A 1 167 ? -27.955 11.441 3.556 1.00 27.07 167 PHE A N 1
ATOM 1249 C CA . PHE A 1 167 ? -27.569 10.099 3.970 1.00 27.86 167 PHE A CA 1
ATOM 1250 C C . PHE A 1 167 ? -28.102 9.018 3.041 1.00 32.36 167 PHE A C 1
ATOM 1251 O O . PHE A 1 167 ? -28.610 7.987 3.481 1.00 44.73 167 PHE A O 1
ATOM 1259 N N . THR A 1 168 ? -27.964 9.274 1.744 1.00 39.96 168 THR A N 1
ATOM 1260 C CA . THR A 1 168 ? -28.314 8.308 0.717 1.00 52.08 168 THR A CA 1
ATOM 1261 C C . THR A 1 168 ? -27.149 7.348 0.509 1.00 47.28 168 THR A C 1
ATOM 1262 O O . THR A 1 168 ? -27.347 6.157 0.271 1.00 63.67 168 THR A O 1
ATOM 1266 N N . SER A 1 169 ? -25.932 7.877 0.609 1.00 45.51 169 SER A N 1
ATOM 1267 C CA . SER A 1 169 ? -24.724 7.071 0.459 1.00 50.74 169 SER A CA 1
ATOM 1268 C C . SER A 1 169 ? -23.822 7.189 1.684 1.00 43.83 169 SER A C 1
ATOM 1269 O O . SER A 1 169 ? -22.746 6.595 1.732 1.00 52.29 169 SER A O 1
ATOM 1272 N N . GLN A 1 170 ? -24.268 7.966 2.667 1.00 66.78 170 GLN A N 1
ATOM 1273 C CA . GLN A 1 170 ? -23.549 8.116 3.928 1.00 60.57 170 GLN A CA 1
ATOM 1274 C C . GLN A 1 170 ? -24.446 7.744 5.098 1.00 57.69 170 GLN A C 1
ATOM 1275 O O . GLN A 1 170 ? -25.662 7.638 4.949 1.00 64.18 170 GLN A O 1
ATOM 1281 N N . LYS A 1 171 ? -23.841 7.547 6.263 1.00 67.12 171 LYS A N 1
ATOM 1282 C CA . LYS A 1 171 ? -24.596 7.425 7.504 1.00 52.85 171 LYS A CA 1
ATOM 1283 C C . LYS A 1 171 ? -24.122 8.522 8.444 1.00 40.48 171 LYS A C 1
ATOM 1284 O O . LYS A 1 171 ? -22.954 8.904 8.408 1.00 57.01 171 LYS A O 1
ATOM 1290 N N . PRO A 1 172 ? -25.030 9.050 9.276 1.00 39.45 172 PRO A N 1
ATOM 1291 C CA . PRO A 1 172 ? -24.641 10.076 10.250 1.00 33.06 172 PRO A CA 1
ATOM 1292 C C . PRO A 1 172 ? -23.609 9.532 11.232 1.00 36.59 172 PRO A C 1
ATOM 1293 O O . PRO A 1 172 ? -23.406 8.320 11.297 1.00 33.38 172 PRO A O 1
ATOM 1297 N N . THR A 1 173 ? -22.959 10.416 11.980 1.00 41.37 173 THR A N 1
ATOM 1298 C CA . THR A 1 173 ? -22.006 9.985 12.996 1.00 30.97 173 THR A CA 1
ATOM 1299 C C . THR A 1 173 ? -22.743 9.218 14.091 1.00 37.57 173 THR A C 1
ATOM 1300 O O . THR A 1 173 ? -23.934 9.435 14.314 1.00 37.38 173 THR A O 1
ATOM 1304 N N . ALA A 1 174 ? -22.039 8.315 14.766 1.00 40.53 174 ALA A N 1
ATOM 1305 C CA . ALA A 1 174 ? -22.647 7.519 15.825 1.00 31.51 174 ALA A CA 1
ATOM 1306 C C . ALA A 1 174 ? -23.229 8.417 16.908 1.00 38.28 174 ALA A C 1
ATOM 1307 O O . ALA A 1 174 ? -24.231 8.077 17.538 1.00 57.09 174 ALA A O 1
ATOM 1309 N N . SER A 1 175 ? -22.601 9.572 17.111 1.00 31.25 175 SER A N 1
ATOM 1310 C CA . SER A 1 175 ? -23.081 10.538 18.097 1.00 48.24 175 SER A CA 1
ATOM 1311 C C . SER A 1 175 ? -24.436 11.123 17.704 1.00 42.76 175 SER A C 1
ATOM 1312 O O . SER A 1 175 ? -25.270 11.405 18.563 1.00 52.53 175 SER A O 1
ATOM 1315 N N . ALA A 1 176 ? -24.652 11.300 16.404 1.00 38.43 176 ALA A N 1
ATOM 1316 C CA . ALA A 1 176 ? -25.930 11.802 15.908 1.00 42.32 176 ALA A CA 1
ATOM 1317 C C . ALA A 1 176 ? -27.045 10.788 16.161 1.00 30.95 176 ALA A C 1
ATOM 1318 O O . ALA A 1 176 ? -28.121 11.139 16.659 1.00 34.64 176 ALA A O 1
ATOM 1320 N N . ILE A 1 177 ? -26.772 9.531 15.819 1.00 31.80 177 ILE A N 1
ATOM 1321 C CA . ILE A 1 177 ? -27.700 8.430 16.055 1.00 40.25 177 ILE A CA 1
ATOM 1322 C C . ILE A 1 177 ? -28.041 8.315 17.539 1.00 52.18 177 ILE A C 1
ATOM 1323 O O . ILE A 1 177 ? -29.214 8.240 17.922 1.00 61.02 177 ILE A O 1
ATOM 1328 N N . ALA A 1 178 ? -27.000 8.300 18.367 1.00 47.07 178 ALA A N 1
ATOM 1329 C CA . ALA A 1 178 ? -27.158 8.224 19.814 1.00 36.95 178 ALA A CA 1
ATOM 1330 C C . ALA A 1 178 ? -28.002 9.375 20.342 1.00 37.91 178 ALA A C 1
ATOM 1331 O O . ALA A 1 178 ? -28.861 9.185 21.207 1.00 50.60 178 ALA A O 1
ATOM 1333 N N . ALA A 1 179 ? -27.755 10.570 19.815 1.00 35.09 179 ALA A N 1
ATOM 1334 C CA . ALA A 1 179 ? -28.505 11.751 20.228 1.00 42.25 179 ALA A CA 1
ATOM 1335 C C . ALA A 1 179 ? -29.983 11.638 19.860 1.00 47.57 179 ALA A C 1
ATOM 1336 O O . ALA A 1 179 ? -30.851 12.015 20.647 1.00 52.02 179 ALA A O 1
ATOM 1338 N N . ALA A 1 180 ? -30.266 11.125 18.666 1.00 36.61 180 ALA A N 1
ATOM 1339 C CA . ALA A 1 180 ? -31.654 10.944 18.238 1.00 39.51 180 ALA A CA 1
ATOM 1340 C C . ALA A 1 180 ? -32.382 9.912 19.096 1.00 32.72 180 ALA A C 1
ATOM 1341 O O . ALA A 1 180 ? -33.509 10.146 19.550 1.00 41.02 180 ALA A O 1
ATOM 1343 N N . LYS A 1 181 ? -31.734 8.770 19.308 1.00 37.64 181 LYS A N 1
ATOM 1344 C CA . LYS A 1 181 ? -32.304 7.715 20.138 1.00 38.60 181 LYS A CA 1
ATOM 1345 C C . LYS A 1 181 ? -32.565 8.208 21.557 1.00 32.55 181 LYS A C 1
ATOM 1346 O O . LYS A 1 181 ? -33.612 7.924 22.139 1.00 36.56 181 LYS A O 1
ATOM 1352 N N . SER A 1 182 ? -31.612 8.953 22.109 1.00 28.52 182 SER A N 1
ATOM 1353 C CA . SER A 1 182 ? -31.769 9.504 23.448 1.00 30.19 182 SER A CA 1
ATOM 1354 C C . SER A 1 182 ? -32.888 10.531 23.476 1.00 36.37 182 SER A C 1
ATOM 1355 O O . SER A 1 182 ? -33.589 10.656 24.473 1.00 45.51 182 SER A O 1
ATOM 1358 N N . LEU A 1 183 ? -33.048 11.271 22.383 1.00 27.26 183 LEU A N 1
ATOM 1359 C CA . LEU A 1 183 ? -34.121 12.253 22.294 1.00 26.91 183 LEU A CA 1
ATOM 1360 C C . LEU A 1 183 ? -35.460 11.542 22.389 1.00 32.08 183 LEU A C 1
ATOM 1361 O O . LEU A 1 183 ? -36.324 11.918 23.188 1.00 43.05 183 LEU A O 1
ATOM 1366 N N . ILE A 1 184 ? -35.614 10.505 21.572 1.00 36.69 184 ILE A N 1
ATOM 1367 C CA . ILE A 1 184 ? -36.825 9.693 21.576 1.00 40.30 184 ILE A CA 1
ATOM 1368 C C . ILE A 1 184 ? -37.103 9.133 22.969 1.00 30.05 184 ILE A C 1
ATOM 1369 O O . ILE A 1 184 ? -38.221 9.244 23.484 1.00 35.82 184 ILE A O 1
ATOM 1374 N N . SER A 1 185 ? -36.073 8.547 23.573 1.00 37.85 185 SER A N 1
ATOM 1375 C CA . SER A 1 185 ? -36.175 7.976 24.912 1.00 36.13 185 SER A CA 1
ATOM 1376 C C . SER A 1 185 ? -36.652 9.017 25.922 1.00 41.56 185 SER A C 1
ATOM 1377 O O . SER A 1 185 ? -37.546 8.753 26.718 1.00 45.47 185 SER A O 1
ATOM 1380 N N . CYS A 1 186 ? -36.052 10.200 25.866 1.00 35.00 186 CYS A N 1
ATOM 1381 C CA . CYS A 1 186 ? -36.395 11.316 26.740 1.00 34.20 186 CYS A CA 1
ATOM 1382 C C . CYS A 1 186 ? -37.867 11.678 26.594 1.00 38.48 186 CYS A C 1
ATOM 1383 O O . CYS A 1 186 ? -38.587 11.842 27.588 1.00 31.59 186 CYS A O 1
ATOM 1386 N N . GLY A 1 187 ? -38.306 11.802 25.345 1.00 35.86 187 GLY A N 1
ATOM 1387 C CA . GLY A 1 187 ? -39.694 12.110 25.055 1.00 20.41 187 GLY A CA 1
ATOM 1388 C C . GLY A 1 187 ? -40.630 11.063 25.621 1.00 43.79 187 GLY A C 1
ATOM 1389 O O . GLY A 1 187 ? -41.729 11.387 26.075 1.00 38.30 187 GLY A O 1
ATOM 1390 N N . VAL A 1 188 ? -40.193 9.805 25.595 1.00 34.88 188 VAL A N 1
ATOM 1391 C CA . VAL A 1 188 ? -40.980 8.721 26.176 1.00 41.17 188 VAL A CA 1
ATOM 1392 C C . VAL A 1 188 ? -41.035 8.843 27.701 1.00 37.17 188 VAL A C 1
ATOM 1393 O O . VAL A 1 188 ? -42.089 8.659 28.3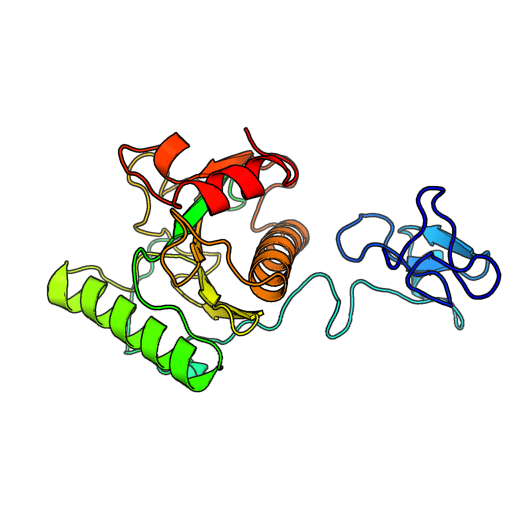15 1.00 36.36 188 VAL A O 1
ATOM 1397 N N . SER A 1 189 ? -39.898 9.175 28.301 1.00 42.66 189 SER A N 1
ATOM 1398 C CA . SER A 1 189 ? -39.799 9.306 29.750 1.00 44.40 189 SER A CA 1
ATOM 1399 C C . SER A 1 189 ? -40.639 10.467 30.275 1.00 33.56 189 SER A C 1
ATOM 1400 O O . SER A 1 189 ? -41.116 10.428 31.409 1.00 34.17 189 SER A O 1
ATOM 1403 N N . LEU A 1 190 ? -40.825 11.492 29.446 1.00 40.19 190 LEU A N 1
ATOM 1404 C CA . LEU A 1 190 ? -41.631 12.653 29.825 1.00 30.54 190 LEU A CA 1
ATOM 1405 C C . LEU A 1 190 ? -43.128 12.453 29.571 1.00 44.97 190 LEU A C 1
ATOM 1406 O O . LEU A 1 190 ? -43.964 13.142 30.160 1.00 30.29 190 LEU A O 1
ATOM 1411 N N . GLY A 1 191 ? -43.466 11.520 28.686 1.00 40.78 191 GLY A N 1
ATOM 1412 C CA . GLY A 1 191 ? -44.852 11.320 28.305 1.00 32.39 191 GLY A CA 1
ATOM 1413 C C . GLY A 1 191 ? -45.242 12.177 27.112 1.00 39.60 191 GLY A C 1
ATOM 1414 O O . GLY A 1 191 ? -46.425 12.422 26.874 1.00 48.14 191 GLY A O 1
ATOM 1415 N N . LYS A 1 192 ? -44.240 12.640 26.369 1.00 30.79 192 LYS A N 1
ATOM 1416 C CA . LYS A 1 192 ? -44.470 13.388 25.139 1.00 43.00 192 LYS A CA 1
ATOM 1417 C C . LYS A 1 192 ? -44.687 12.406 23.996 1.00 38.92 192 LYS A C 1
ATOM 1418 O O . LYS A 1 192 ? -45.418 12.683 23.042 1.00 25.48 192 LYS A O 1
ATOM 1424 N N . ILE A 1 193 ? -44.032 11.257 24.108 1.00 27.36 193 ILE A N 1
ATOM 1425 C CA . ILE A 1 193 ? -44.155 10.180 23.138 1.00 31.15 193 ILE A CA 1
ATOM 1426 C C . ILE A 1 193 ? -44.606 8.926 23.878 1.00 32.77 193 ILE A C 1
ATOM 1427 O O . ILE A 1 193 ? -44.055 8.597 24.932 1.00 44.62 193 ILE A O 1
ATOM 1432 N N . ARG A 1 194 ? -45.607 8.236 23.339 1.00 35.74 194 ARG A N 1
ATOM 1433 C CA . ARG A 1 194 ? -46.072 6.980 23.922 1.00 34.51 194 ARG A CA 1
ATOM 1434 C C . ARG A 1 194 ? -44.941 5.963 23.984 1.00 41.11 194 ARG A C 1
ATOM 1435 O O . ARG A 1 194 ? -44.026 5.992 23.161 1.00 50.33 194 ARG A O 1
ATOM 1443 N N . SER A 1 195 ? -45.001 5.070 24.966 1.00 43.62 195 SER A N 1
ATOM 1444 C CA . SER A 1 195 ? -43.995 4.025 25.092 1.00 35.29 195 SER A CA 1
ATOM 1445 C C . SER A 1 195 ? -44.173 3.023 23.960 1.00 37.49 195 SER A C 1
ATOM 1446 O O . SER A 1 195 ? -43.201 2.470 23.443 1.00 48.31 195 SER A O 1
ATOM 1449 N N . GLY A 1 196 ? -45.423 2.798 23.570 1.00 31.33 196 GLY A N 1
ATOM 1450 C CA . GLY A 1 196 ? -45.717 1.920 22.455 1.00 47.30 196 GLY A CA 1
ATOM 1451 C C . GLY A 1 196 ? -45.777 2.701 21.158 1.00 55.89 196 GLY A C 1
ATOM 1452 O O . GLY A 1 196 ? -46.696 2.525 20.358 1.00 58.33 196 GLY A O 1
ATOM 1453 N N . TYR A 1 197 ? -44.789 3.568 20.953 1.00 43.66 197 TYR A N 1
ATOM 1454 C CA . TYR A 1 197 ? -44.747 4.415 19.768 1.00 43.23 197 TYR A CA 1
ATOM 1455 C C . TYR A 1 197 ? -44.295 3.635 18.539 1.00 50.32 197 TYR A C 1
ATOM 1456 O O . TYR A 1 197 ? -43.684 2.575 18.656 1.00 52.01 197 TYR A O 1
ATOM 1465 N N . SER A 1 198 ? -44.600 4.167 17.361 1.00 42.43 198 SER A N 1
ATOM 1466 C CA . SER A 1 198 ? -44.143 3.565 16.117 1.00 37.37 198 SER A CA 1
ATOM 1467 C C . SER A 1 198 ? -43.112 4.466 15.451 1.00 37.70 198 SER A C 1
ATOM 1468 O O . SER A 1 198 ? -43.293 5.682 15.381 1.00 32.86 198 SER A O 1
ATOM 1471 N N . LEU A 1 199 ? -42.030 3.869 14.966 1.00 45.46 199 LEU A N 1
ATOM 1472 C CA . LEU A 1 199 ? -40.973 4.630 14.312 1.00 45.81 199 LEU A CA 1
ATOM 1473 C C . LEU A 1 199 ? -41.078 4.508 12.795 1.00 40.95 199 LEU A C 1
ATOM 1474 O O . LEU A 1 199 ? -41.105 3.402 12.254 1.00 45.24 199 LEU A O 1
ATOM 1479 N N . TYR A 1 200 ? -41.139 5.646 12.112 1.00 39.11 200 TYR A N 1
ATOM 1480 C CA . TYR A 1 200 ? -41.212 5.658 10.654 1.00 45.10 200 TYR A CA 1
ATOM 1481 C C . TYR A 1 200 ? -40.047 6.433 10.055 1.00 34.57 200 TYR A C 1
ATOM 1482 O O . TYR A 1 200 ? -39.519 7.357 10.675 1.00 34.11 200 TYR A O 1
ATOM 1491 N N . GLY A 1 201 ? -39.653 6.057 8.844 1.00 42.16 201 GLY A N 1
ATOM 1492 C CA . GLY A 1 201 ? -38.848 6.932 8.014 1.00 48.14 201 GLY A CA 1
ATOM 1493 C C . GLY A 1 201 ? -39.830 7.782 7.232 1.00 44.26 201 GLY A C 1
ATOM 1494 O O . GLY A 1 201 ? -40.999 7.415 7.118 1.00 53.88 201 GLY A O 1
ATOM 1495 N N . HIS A 1 202 ? -39.380 8.913 6.700 1.00 33.30 202 HIS A N 1
ATOM 1496 C CA . HIS A 1 202 ? -40.272 9.794 5.948 1.00 27.88 202 HIS A CA 1
ATOM 1497 C C . HIS A 1 202 ? -40.871 9.071 4.741 1.00 49.04 202 HIS A C 1
ATOM 1498 O O . HIS A 1 202 ? -42.046 9.249 4.422 1.00 64.27 202 HIS A O 1
ATOM 1505 N N . ARG A 1 203 ? -40.064 8.241 4.086 1.00 42.04 203 ARG A N 1
ATOM 1506 C CA . ARG A 1 203 ? -40.510 7.510 2.903 1.00 32.32 203 ARG A CA 1
ATOM 1507 C C . ARG A 1 203 ? -41.603 6.500 3.234 1.00 39.44 203 ARG A C 1
ATOM 1508 O O . ARG A 1 203 ? -42.351 6.074 2.352 1.00 57.89 203 ARG A O 1
ATOM 1516 N N . ASP A 1 204 ? -41.687 6.114 4.503 1.00 47.60 204 ASP A N 1
ATOM 1517 C CA . ASP A 1 204 ? -42.687 5.146 4.941 1.00 51.85 204 ASP A CA 1
ATOM 1518 C C . ASP A 1 204 ? -44.089 5.752 4.949 1.00 57.31 204 ASP A C 1
ATOM 1519 O O . ASP A 1 204 ? -45.088 5.037 4.855 1.00 61.80 204 ASP A O 1
ATOM 1524 N N . VAL A 1 205 ? -44.151 7.076 5.049 1.00 65.19 205 VAL A N 1
ATOM 1525 C CA . VAL A 1 205 ? -45.414 7.775 5.252 1.00 55.97 205 VAL A CA 1
ATOM 1526 C C . VAL A 1 205 ? -45.700 8.775 4.126 1.00 49.40 205 VAL A C 1
ATOM 1527 O O . VAL A 1 205 ? -46.791 9.344 4.046 1.00 50.77 205 VAL A O 1
ATOM 1531 N N . GLY A 1 206 ? -44.719 8.977 3.251 1.00 54.44 206 GLY A N 1
ATOM 1532 C CA . GLY A 1 206 ? -44.871 9.895 2.135 1.00 51.39 206 GLY A CA 1
ATOM 1533 C C . GLY A 1 206 ? -44.135 9.440 0.889 1.00 50.06 206 GLY A C 1
ATOM 1534 O O . GLY A 1 206 ? -43.665 8.304 0.816 1.00 70.53 206 GLY A O 1
ATOM 1535 N N . SER A 1 207 ? -44.035 10.327 -0.096 1.00 47.46 207 SER A N 1
ATOM 1536 C CA . SER A 1 207 ? -43.329 10.013 -1.334 1.00 50.97 207 SER A CA 1
ATOM 1537 C C . SER A 1 207 ? -42.029 10.800 -1.465 1.00 45.38 207 SER A C 1
ATOM 1538 O O . SER A 1 207 ? -41.970 11.797 -2.183 1.00 53.24 207 SER A O 1
ATOM 1541 N N . THR A 1 208 ? -40.992 10.349 -0.764 1.00 49.56 208 THR A N 1
ATOM 1542 C CA . THR A 1 208 ? -39.665 10.951 -0.857 1.00 53.72 208 THR A CA 1
ATOM 1543 C C . THR A 1 208 ? -38.594 9.875 -0.771 1.00 56.97 208 THR A C 1
ATOM 1544 O O . THR A 1 208 ? -38.894 8.706 -0.532 1.00 67.75 208 THR A O 1
ATOM 1548 N N . ALA A 1 209 ? -37.344 10.271 -0.980 1.00 52.87 209 ALA A N 1
ATOM 1549 C CA . ALA A 1 209 ? -36.219 9.385 -0.722 1.00 44.52 209 ALA A CA 1
ATOM 1550 C C . ALA A 1 209 ? -35.737 9.604 0.710 1.00 44.84 209 ALA A C 1
ATOM 1551 O O . ALA A 1 209 ? -34.840 8.913 1.190 1.00 43.11 209 ALA A O 1
ATOM 1553 N N . CYS A 1 210 ? -36.341 10.580 1.382 1.00 33.41 210 CYS A N 1
ATOM 1554 C CA . CYS A 1 210 ? -36.052 10.865 2.784 1.00 40.76 210 CYS A CA 1
ATOM 1555 C C . CYS A 1 210 ? -36.385 9.634 3.618 1.00 42.49 210 CYS A C 1
ATOM 1556 O O . CYS A 1 210 ? -37.413 8.996 3.394 1.00 49.22 210 CYS A O 1
ATOM 1559 N N . PRO 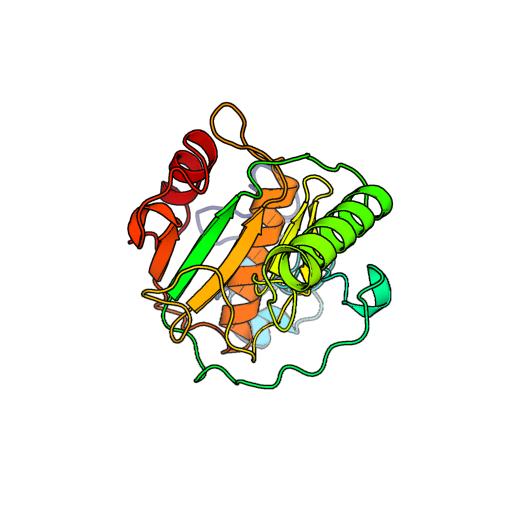A 1 211 ? -35.534 9.302 4.601 1.00 39.12 211 PRO A N 1
ATOM 1560 C CA . PRO A 1 211 ? -34.364 10.051 5.065 1.00 45.14 211 PRO A CA 1
ATOM 1561 C C . PRO A 1 211 ? -33.057 9.585 4.434 1.00 57.39 211 PRO A C 1
ATOM 1562 O O . PRO A 1 211 ? -32.028 9.610 5.108 1.00 67.26 211 PRO A O 1
ATOM 1566 N N . GLY A 1 212 ? -33.090 9.169 3.172 1.00 34.95 212 GLY A N 1
ATOM 1567 C CA . GLY A 1 212 ? -31.900 8.644 2.525 1.00 27.68 212 GLY A CA 1
ATOM 1568 C C . GLY A 1 212 ? -31.739 7.155 2.769 1.00 47.29 212 GLY A C 1
ATOM 1569 O O . GLY A 1 212 ? -32.096 6.659 3.835 1.00 54.43 212 GLY A O 1
ATOM 1570 N N . ASN A 1 213 ? -31.192 6.447 1.784 1.00 45.08 213 ASN A N 1
ATOM 1571 C CA . ASN A 1 213 ? -31.069 4.989 1.841 1.00 40.54 213 ASN A CA 1
ATOM 1572 C C . ASN A 1 213 ? -30.379 4.415 3.082 1.00 49.97 213 ASN A C 1
ATOM 1573 O O . ASN A 1 213 ? -30.951 3.578 3.775 1.00 56.70 213 ASN A O 1
ATOM 1578 N N . LEU A 1 214 ? -29.153 4.854 3.353 1.00 57.59 214 LEU A N 1
ATOM 1579 C CA . LEU A 1 214 ? -28.355 4.267 4.434 1.00 56.87 214 LEU A CA 1
ATOM 1580 C C . LEU A 1 214 ? -28.898 4.557 5.837 1.00 60.44 214 LEU A C 1
ATOM 1581 O O . LEU A 1 214 ? -28.916 3.674 6.700 1.00 53.90 214 LEU A O 1
ATOM 1586 N N . LEU A 1 215 ? -29.337 5.790 6.063 1.00 56.11 215 LEU A N 1
ATOM 1587 C CA . LEU A 1 215 ? -29.962 6.144 7.330 1.00 46.16 215 LEU A CA 1
ATOM 1588 C C . LEU A 1 215 ? -31.256 5.355 7.522 1.00 52.70 215 LEU A C 1
ATOM 1589 O O . LEU A 1 215 ? -31.549 4.876 8.623 1.00 59.84 215 LEU A O 1
ATOM 1594 N N . TYR A 1 216 ? -32.021 5.216 6.442 1.00 49.95 216 TYR A N 1
ATOM 1595 C CA . TYR A 1 216 ? -33.255 4.438 6.468 1.00 52.78 216 TYR A CA 1
ATOM 1596 C C . TYR A 1 216 ? -32.962 2.977 6.783 1.00 52.48 216 TYR A C 1
ATOM 1597 O O . TYR A 1 216 ? -33.753 2.312 7.447 1.00 46.49 216 TYR A O 1
ATOM 1606 N N . ASP A 1 217 ? -31.825 2.482 6.300 1.00 50.06 217 ASP A N 1
ATOM 1607 C CA . ASP A 1 217 ? -31.395 1.127 6.619 1.00 59.17 217 ASP A CA 1
ATOM 1608 C C . ASP A 1 217 ? -31.053 1.021 8.101 1.00 60.51 217 ASP A C 1
ATOM 1609 O O . ASP A 1 217 ? -31.396 0.036 8.754 1.00 59.56 217 ASP A O 1
ATOM 1614 N N . ASP A 1 218 ? -30.381 2.041 8.631 1.00 45.64 218 ASP A N 1
ATOM 1615 C CA . ASP A 1 218 ? -29.978 2.021 10.035 1.00 32.21 218 ASP A CA 1
ATOM 1616 C C . ASP A 1 218 ? -31.179 2.050 10.982 1.00 39.16 218 ASP A C 1
ATOM 1617 O O . ASP A 1 218 ? -31.201 1.327 11.978 1.00 57.96 218 ASP A O 1
ATOM 1622 N N . ILE A 1 219 ? -32.184 2.866 10.666 1.00 35.06 219 ILE A N 1
ATOM 1623 C CA . ILE A 1 219 ? -33.342 3.000 11.557 1.00 51.55 219 ILE A CA 1
ATOM 1624 C C . ILE A 1 219 ? -34.228 1.752 11.648 1.00 50.81 219 ILE A C 1
ATOM 1625 O O . ILE A 1 219 ? -35.106 1.677 12.509 1.00 52.09 219 ILE A O 1
ATOM 1630 N N . LYS A 1 220 ? -34.004 0.779 10.770 1.00 42.48 220 LYS A N 1
ATOM 1631 C CA . LYS A 1 220 ? -34.722 -0.489 10.854 1.00 43.70 220 LYS A CA 1
ATOM 1632 C C . LYS A 1 220 ? -34.265 -1.237 12.098 1.00 58.63 220 LYS A C 1
ATOM 1633 O O . LYS A 1 220 ? -35.047 -1.935 12.745 1.00 58.33 220 LYS A O 1
ATOM 1639 N N . SER A 1 221 ? -32.985 -1.081 12.421 1.00 68.67 221 SER A N 1
ATOM 1640 C CA . SER A 1 221 ? -32.386 -1.739 13.575 1.00 66.64 221 SER A CA 1
ATOM 1641 C C . SER A 1 221 ? -32.753 -1.044 14.884 1.00 58.93 221 SER A C 1
ATOM 1642 O O . SER A 1 221 ? -32.505 -1.581 15.964 1.00 58.66 221 SER A O 1
ATOM 1645 N N . TRP A 1 222 ? -33.331 0.151 14.791 1.00 49.92 222 TRP A N 1
ATOM 1646 C CA . TRP A 1 222 ? -33.779 0.859 15.986 1.00 49.29 222 TRP A CA 1
ATOM 1647 C C . TRP A 1 222 ? -35.002 0.142 16.524 1.00 59.43 222 TRP A C 1
ATOM 1648 O O . TRP A 1 222 ? -35.705 -0.543 15.781 1.00 70.09 222 TRP A O 1
ATOM 1659 N N . GLY A 1 223 ? -35.255 0.294 17.817 1.00 53.19 223 GLY A N 1
ATOM 1660 C CA . GLY A 1 223 ? -36.427 -0.305 18.420 1.00 46.45 223 GLY A CA 1
ATOM 1661 C C . GLY A 1 223 ? -37.708 0.353 17.949 1.00 54.75 223 GLY A C 1
ATOM 1662 O O . GLY A 1 223 ? -37.742 1.561 17.705 1.00 65.03 223 GLY A O 1
ATOM 1663 N N . ARG A 1 224 ? -38.752 -0.459 17.809 1.00 59.18 224 ARG A N 1
ATOM 1664 C CA . ARG A 1 224 ? -40.105 0.009 17.500 1.00 53.60 224 ARG A CA 1
ATOM 1665 C C . ARG A 1 224 ? -40.298 0.561 16.086 1.00 52.39 224 ARG A C 1
ATOM 1666 O O . ARG A 1 224 ? -41.216 1.345 15.845 1.00 44.98 224 ARG A O 1
ATOM 1674 N N . TYR A 1 225 ? -39.447 0.147 15.152 1.00 47.26 225 TYR A N 1
ATOM 1675 C CA . TYR A 1 225 ? -39.679 0.478 13.752 1.00 50.18 225 TYR A CA 1
ATOM 1676 C C . TYR A 1 225 ? -40.885 -0.312 13.245 1.00 59.96 225 TYR A C 1
ATOM 1677 O O . TYR A 1 225 ? -40.993 -1.514 13.489 1.00 57.87 225 TYR A O 1
ATOM 1686 N N . VAL A 1 226 ? -41.791 0.369 12.548 1.00 61.51 226 VAL A N 1
ATOM 1687 C CA . VAL A 1 226 ? -43.027 -0.258 12.084 1.00 54.13 226 VAL A CA 1
ATOM 1688 C C . VAL A 1 226 ? -42.757 -1.391 11.102 1.00 62.63 226 VAL A C 1
ATOM 1689 O O . VAL A 1 226 ? -43.023 -2.555 11.401 1.00 75.36 226 VAL A O 1
#

Nearest PDB structures (foldseek):
  4z8i-assembly1_A  TM=1.004E+00  e=4.634E-53  Branchiostoma belcheri tsingtauense
  4zxm-assembly1_A  TM=9.841E-01  e=6.422E-32  Branchiostoma belcheri tsingtauense
  5xz4-assembly2_B  TM=9.856E-01  e=8.762E-22  Bombus
  5xz3-assembly4_D  TM=9.822E-01  e=6.240E-20  Apis mellifera
  1sxr-assembly1_A  TM=9.788E-01  e=1.098E-19  Drosophila melanogaster

Secondary structure (DSSP, 8-state):
--B-SSSB-BSSS-BTTBSSBB--TTSS--EE-TTSBEE-SHHHHHSTT-EETTSSTTSSS--EE-HHHHTPPP-----BPPSSEEEEEEEE-SS----SHHHHHHHHHHHHHIIIIIS--SS-SSSEEE-TTS-EEESSTTTB--SS-TTTGGGEEEEEESS--SS----HHHHHHHHHHHHHHHHHTSEEEEEEEEEHHHHSSS-TT-HHHHHHTTSSTTB-

Organism: NCBI:txid155462